Protein AF-0000000077077035 (afdb_homodimer)

Structure (mmCIF, N/CA/C/O backbone):
data_AF-0000000077077035-model_v1
#
loop_
_entity.id
_entity.type
_entity.pdbx_description
1 polymer 'Uncharacterized protein'
#
loop_
_atom_site.group_PDB
_atom_site.id
_atom_site.type_symbol
_atom_site.label_atom_id
_atom_site.label_alt_id
_atom_site.label_comp_id
_atom_site.label_asym_id
_atom_site.label_entity_id
_atom_site.label_se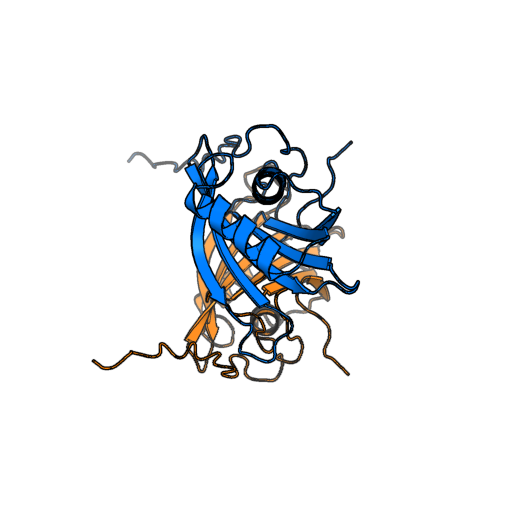q_id
_atom_site.pdbx_PDB_ins_code
_atom_site.Cartn_x
_atom_site.Cartn_y
_atom_site.Cartn_z
_atom_site.occupancy
_atom_site.B_iso_or_equiv
_atom_site.auth_seq_id
_atom_site.auth_comp_id
_atom_site.auth_asym_id
_atom_site.auth_atom_id
_atom_site.pdbx_PDB_model_num
ATOM 1 N N . MET A 1 1 ? -20.625 -35 15.312 1 30.86 1 MET A N 1
ATOM 2 C CA . MET A 1 1 ? -19.406 -34.312 14.938 1 30.86 1 MET A CA 1
ATOM 3 C C . MET A 1 1 ? -19.719 -33.031 14.172 1 30.86 1 MET A C 1
ATOM 5 O O . MET A 1 1 ? -20.219 -33.094 13.047 1 30.86 1 MET A O 1
ATOM 9 N N . TYR A 1 2 ? -20.078 -31.891 14.797 1 36.59 2 TYR A N 1
ATOM 10 C CA . TYR A 1 2 ? -20.531 -30.594 14.289 1 36.59 2 TYR A CA 1
ATOM 11 C C . TYR A 1 2 ? -19.422 -29.906 13.508 1 36.59 2 TYR A C 1
ATOM 13 O O . TYR A 1 2 ? -18.344 -29.641 14.047 1 36.59 2 TYR A O 1
ATOM 21 N N . ARG A 1 3 ? -19.359 -30.141 12.195 1 33.94 3 ARG A N 1
ATOM 22 C CA . ARG A 1 3 ? -18.516 -29.359 11.305 1 33.94 3 ARG A CA 1
ATOM 23 C C . ARG A 1 3 ? -18.719 -27.859 11.539 1 33.94 3 ARG A C 1
ATOM 25 O O . ARG A 1 3 ? -19.828 -27.344 11.359 1 33.94 3 ARG A O 1
ATOM 32 N N . PHE A 1 4 ? -18 -27.203 12.336 1 34.09 4 PHE A N 1
ATOM 33 C CA . PHE A 1 4 ? -17.938 -25.75 12.453 1 34.09 4 PHE A CA 1
ATOM 34 C C . PHE A 1 4 ? -17.672 -25.109 11.102 1 34.09 4 PHE A C 1
ATOM 36 O O . PHE A 1 4 ? -16.578 -25.25 10.547 1 34.09 4 PHE A O 1
ATOM 43 N N . LEU A 1 5 ? -18.719 -24.984 10.289 1 32.94 5 LEU A N 1
ATOM 44 C CA . LEU A 1 5 ? -18.672 -24.109 9.117 1 32.94 5 LEU A CA 1
ATOM 45 C C . LEU A 1 5 ? -18.219 -22.703 9.508 1 32.94 5 LEU A C 1
ATOM 47 O O . LEU A 1 5 ? -18.906 -22.016 10.258 1 32.94 5 LEU A O 1
ATOM 51 N N . PHE A 1 6 ? -16.969 -22.531 9.625 1 35.56 6 PHE A N 1
ATOM 52 C CA . PHE A 1 6 ? -16.531 -21.141 9.641 1 35.56 6 PHE A CA 1
ATOM 53 C C . PHE A 1 6 ? -17.094 -20.375 8.445 1 35.56 6 PHE A C 1
ATOM 55 O O . PHE A 1 6 ? -16.672 -20.594 7.309 1 35.56 6 PHE A O 1
ATOM 62 N N . LEU A 1 7 ? -18.359 -19.969 8.547 1 34.12 7 LEU A N 1
ATOM 63 C CA . LEU A 1 7 ? -18.891 -18.984 7.621 1 34.12 7 LEU A CA 1
ATOM 64 C C . LEU A 1 7 ? -17.969 -17.766 7.555 1 34.12 7 LEU A C 1
ATOM 66 O O . LEU A 1 7 ? -17.766 -17.078 8.562 1 34.12 7 LEU A O 1
ATOM 70 N N . VAL A 1 8 ? -17.047 -17.828 6.688 1 38.69 8 VAL A N 1
ATOM 71 C CA . VAL A 1 8 ? -16.438 -16.547 6.344 1 38.69 8 VAL A CA 1
ATOM 72 C C . VAL A 1 8 ? -17.547 -15.508 6.125 1 38.69 8 VAL A C 1
ATOM 74 O O . VAL A 1 8 ? -18.328 -15.617 5.184 1 38.69 8 VAL A O 1
ATOM 77 N N . CYS A 1 9 ? -18.203 -15.039 7.117 1 37.19 9 CYS A N 1
ATOM 78 C CA . CYS A 1 9 ? -19.094 -13.891 6.945 1 37.19 9 CYS A CA 1
ATOM 79 C C . CYS A 1 9 ? -18.406 -12.773 6.172 1 37.19 9 CYS A C 1
ATOM 81 O O . CYS A 1 9 ? -17.469 -12.156 6.672 1 37.19 9 CYS A O 1
ATOM 83 N N . ILE A 1 10 ? -18.344 -12.969 4.898 1 40.81 10 ILE A N 1
ATOM 84 C CA . ILE A 1 10 ? -18.109 -11.758 4.109 1 40.81 10 ILE A CA 1
ATOM 85 C C . ILE A 1 10 ? -19 -10.625 4.637 1 40.81 10 ILE A C 1
ATOM 87 O O . ILE A 1 10 ? -20.141 -10.469 4.215 1 40.81 10 ILE A O 1
ATOM 91 N N . GLY A 1 11 ? -19.219 -10.516 5.91 1 38.19 11 GLY A N 1
ATOM 92 C CA . GLY A 1 11 ? -19.969 -9.344 6.293 1 38.19 11 GLY A CA 1
ATOM 93 C C . GLY A 1 11 ? -19.594 -8.102 5.5 1 38.19 11 GLY A C 1
ATOM 94 O O . GLY A 1 11 ? -18.438 -7.68 5.512 1 38.19 11 GLY A O 1
ATOM 95 N N . VAL A 1 12 ? -20.266 -7.82 4.426 1 42.78 12 VAL A N 1
ATOM 96 C CA . VAL A 1 12 ? -20.328 -6.465 3.896 1 42.78 12 VAL A CA 1
ATOM 97 C C . VAL A 1 12 ? -20.359 -5.461 5.047 1 42.78 12 VAL A C 1
ATOM 99 O O . VAL A 1 12 ? -21.422 -4.957 5.406 1 42.78 12 VAL A O 1
ATOM 102 N N . ALA A 1 13 ? -20.078 -5.684 6.254 1 46.06 13 ALA A N 1
ATOM 103 C CA . ALA A 1 13 ? -20.203 -4.648 7.277 1 46.06 13 ALA A CA 1
ATOM 104 C C . ALA A 1 13 ? -19.594 -3.332 6.793 1 46.06 13 ALA A C 1
ATOM 106 O O . ALA A 1 13 ? -18.453 -3.295 6.336 1 46.06 13 ALA A O 1
ATOM 107 N N . LEU A 1 14 ? -20.469 -2.342 6.52 1 58.34 14 LEU A N 1
ATOM 108 C CA . LEU A 1 14 ? -20.219 -0.996 6.016 1 58.34 14 LEU A CA 1
ATOM 109 C C . LEU A 1 14 ? -19.078 -0.33 6.785 1 58.34 14 LEU A C 1
ATOM 111 O O . LEU A 1 14 ? -19.25 0.06 7.941 1 58.34 14 LEU A O 1
ATOM 115 N N . ALA A 1 15 ? -17.891 -0.6 6.531 1 69.69 15 ALA A N 1
ATOM 116 C CA . ALA A 1 15 ? -16.719 -0.023 7.191 1 69.69 15 ALA A CA 1
ATOM 117 C C . ALA A 1 15 ? -16.656 1.487 6.98 1 69.69 15 ALA A C 1
ATOM 119 O O . ALA A 1 15 ? -16.078 2.213 7.793 1 69.69 15 ALA A O 1
ATOM 120 N N . CYS A 1 16 ? -17.438 2.01 6.066 1 86.12 16 CYS A N 1
ATOM 121 C CA . CYS A 1 16 ? -17.344 3.441 5.805 1 86.12 16 CYS A CA 1
ATOM 122 C C . CYS A 1 16 ? -18.641 4.145 6.211 1 86.12 16 CYS A C 1
ATOM 124 O O . CYS A 1 16 ? -19.719 3.773 5.762 1 86.12 16 CYS A O 1
ATOM 126 N N . VAL A 1 17 ? -18.625 5.121 7.117 1 87.06 17 VAL A N 1
ATOM 127 C CA . VAL A 1 17 ? -19.734 5.977 7.535 1 87.06 17 VAL A CA 1
ATOM 128 C C . VAL A 1 17 ? -19.688 7.293 6.758 1 87.06 17 VAL A C 1
ATOM 130 O O . VAL A 1 17 ? -18.688 8.023 6.812 1 87.06 17 VAL A O 1
ATOM 133 N N . PRO A 1 18 ? -20.781 7.516 6.074 1 87.56 18 PRO A N 1
ATOM 134 C CA . PRO A 1 18 ? -20.781 8.797 5.363 1 87.56 18 PRO A CA 1
ATOM 135 C C . PRO A 1 18 ? -20.469 9.977 6.277 1 87.56 18 PRO A C 1
ATOM 137 O O . PRO A 1 18 ? -20.656 9.891 7.492 1 87.56 18 PRO A O 1
ATOM 140 N N . PRO A 1 19 ? -19.922 11.148 5.625 1 84.56 19 PRO A N 1
ATOM 141 C CA . PRO A 1 19 ? -19.812 11.414 4.188 1 84.56 19 PRO A CA 1
ATOM 142 C C . PRO A 1 19 ? -18.5 10.891 3.592 1 84.56 19 PRO A C 1
ATOM 144 O O . PRO A 1 19 ? -17.719 10.234 4.285 1 84.56 19 PRO A O 1
ATOM 147 N N . ASP A 1 20 ? -18.188 10.93 2.309 1 86.88 20 ASP A N 1
ATOM 148 C CA . ASP A 1 20 ? -16.969 10.688 1.552 1 86.88 20 ASP A CA 1
ATOM 149 C C . ASP A 1 20 ? -16.688 9.195 1.415 1 86.88 20 ASP A C 1
ATOM 151 O O . ASP A 1 20 ? -15.562 8.742 1.622 1 86.88 20 ASP A O 1
ATOM 155 N N . CYS A 1 21 ? -17.734 8.484 1.253 1 91.38 21 CYS A N 1
ATOM 156 C CA . CYS A 1 21 ? -17.609 7.031 1.131 1 91.38 21 CYS A CA 1
ATOM 157 C C . CYS A 1 21 ? -17.844 6.586 -0.306 1 91.38 21 CYS A C 1
ATOM 159 O O . CYS A 1 21 ? -18.016 5.391 -0.571 1 91.38 21 CYS A O 1
ATOM 161 N N . LYS A 1 22 ? -17.859 7.488 -1.222 1 91.62 22 LYS A N 1
ATOM 162 C CA . LYS A 1 22 ? -18.266 7.184 -2.59 1 91.62 22 LYS A CA 1
ATOM 163 C C . LYS A 1 22 ? -17.078 6.691 -3.42 1 91.62 22 LYS A C 1
ATOM 165 O O . LYS A 1 22 ? -17.266 6.199 -4.535 1 91.62 22 LYS A O 1
ATOM 170 N N . ASN A 1 23 ? -15.906 6.789 -2.963 1 95.62 23 ASN A N 1
ATOM 171 C CA . ASN A 1 23 ? -14.695 6.406 -3.686 1 95.62 23 ASN A CA 1
ATOM 172 C C . ASN A 1 23 ? -14.234 5.004 -3.305 1 95.62 23 ASN A C 1
ATOM 174 O O . ASN A 1 23 ? -13.109 4.824 -2.84 1 95.62 23 ASN A O 1
ATOM 178 N N . GLU A 1 24 ? -15.062 4.031 -3.518 1 95 24 GLU A N 1
ATOM 179 C CA . GLU A 1 24 ? -14.766 2.646 -3.168 1 95 24 GLU A CA 1
ATOM 180 C C . GLU A 1 24 ? -13.602 2.109 -3.996 1 95 24 GLU A C 1
ATOM 182 O O . GLU A 1 24 ? -13.539 2.322 -5.207 1 95 24 GLU A O 1
ATOM 187 N N . ASP A 1 25 ? -12.664 1.542 -3.34 1 96 25 ASP A N 1
ATOM 188 C CA . ASP A 1 25 ? -11.594 0.806 -4.004 1 96 25 ASP A CA 1
ATOM 189 C C . ASP A 1 25 ? -11.797 -0.701 -3.861 1 96 25 ASP A C 1
ATOM 191 O O . ASP A 1 25 ? -12.086 -1.193 -2.77 1 96 25 ASP A O 1
ATOM 195 N N . CYS A 1 26 ? -11.633 -1.4 -4.941 1 94.31 26 CYS A N 1
ATOM 196 C CA . CYS A 1 26 ? -11.68 -2.857 -4.922 1 94.31 26 CYS A CA 1
ATOM 197 C C . CYS A 1 26 ? -10.359 -3.453 -5.41 1 94.31 26 CYS A C 1
ATOM 199 O O . CYS A 1 26 ? -10.25 -3.863 -6.566 1 94.31 26 CYS A O 1
ATOM 201 N N . GLY A 1 27 ? -9.359 -3.49 -4.484 1 94.81 27 GLY A N 1
ATOM 202 C CA . GLY A 1 27 ? -8.195 -4.344 -4.645 1 94.81 27 GLY A CA 1
ATOM 203 C C . GLY A 1 27 ? -7.078 -3.684 -5.434 1 94.81 27 GLY A C 1
ATOM 204 O O . GLY A 1 27 ? -6.266 -4.367 -6.059 1 94.81 27 GLY A O 1
ATOM 205 N N . THR A 1 28 ? -6.965 -2.367 -5.523 1 96 28 THR A N 1
ATOM 206 C CA . THR A 1 28 ? -5.879 -1.723 -6.254 1 96 28 THR A CA 1
ATOM 207 C C . THR A 1 28 ? -4.527 -2.217 -5.754 1 96 28 THR A C 1
ATOM 209 O O . THR A 1 28 ? -3.615 -2.459 -6.551 1 96 28 THR A O 1
ATOM 212 N N . CYS A 1 29 ? -4.348 -2.434 -4.523 1 97.44 29 CYS A N 1
ATOM 213 C CA . CYS A 1 29 ? -3.125 -2.967 -3.932 1 97.44 29 CYS A CA 1
ATOM 214 C C . CYS A 1 29 ? -3.268 -4.453 -3.629 1 97.44 29 CYS A C 1
ATOM 216 O O . CYS A 1 29 ? -2.711 -4.945 -2.646 1 97.44 29 CYS A O 1
ATOM 218 N N . ALA A 1 30 ? -4.102 -5.09 -4.379 1 96.44 30 ALA A N 1
ATOM 219 C CA . ALA A 1 30 ? -4.492 -6.473 -4.121 1 96.44 30 ALA A CA 1
ATOM 220 C C . ALA A 1 30 ? -5.164 -6.609 -2.76 1 96.44 30 ALA A C 1
ATOM 222 O O . ALA A 1 30 ? -5.359 -7.723 -2.264 1 96.44 30 ALA A O 1
ATOM 223 N N . ASN A 1 31 ? -5.285 -5.551 -2.068 1 96 31 ASN A N 1
ATOM 224 C CA . ASN A 1 31 ? -6.105 -5.121 -0.938 1 96 31 ASN A CA 1
ATOM 225 C C . ASN A 1 31 ? -6.652 -3.713 -1.145 1 96 31 ASN A C 1
ATOM 227 O O . ASN A 1 31 ? -6.199 -2.99 -2.033 1 96 31 ASN A O 1
ATOM 231 N N . ALA A 1 32 ? -7.645 -3.406 -0.471 1 96.56 32 ALA A N 1
ATOM 232 C CA . ALA A 1 32 ? -8.156 -2.053 -0.662 1 96.56 32 ALA A CA 1
ATOM 233 C C . ALA A 1 32 ? -7.176 -1.013 -0.124 1 96.56 32 ALA A C 1
ATOM 235 O O . ALA A 1 32 ? -6.633 -1.173 0.97 1 96.56 32 ALA A O 1
ATOM 236 N N . CYS A 1 33 ? -6.941 -0.018 -0.935 1 98.25 33 CYS A N 1
ATOM 237 C CA . CYS A 1 33 ? -6.031 1.059 -0.557 1 98.25 33 CYS A CA 1
ATOM 238 C C . CYS A 1 33 ? -6.379 2.348 -1.291 1 98.25 33 CYS A C 1
ATOM 240 O O . CYS A 1 33 ? -7.305 2.375 -2.1 1 98.25 33 CYS A O 1
ATOM 242 N N . CYS A 1 34 ? -5.711 3.432 -0.919 1 98.19 34 CYS A N 1
ATOM 243 C CA . CYS A 1 34 ? -5.871 4.727 -1.569 1 98.19 34 CYS A CA 1
ATOM 244 C C . CYS A 1 34 ? -4.594 5.551 -1.467 1 98.19 34 CYS A C 1
ATOM 246 O O . CYS A 1 34 ? -3.963 5.594 -0.409 1 98.19 34 CYS A O 1
ATOM 248 N N . ILE A 1 35 ? -4.176 6.094 -2.57 1 98.62 35 ILE A N 1
ATOM 249 C CA . ILE A 1 35 ? -3.057 7.027 -2.615 1 98.62 35 ILE A CA 1
ATOM 250 C C . ILE A 1 35 ? -3.535 8.383 -3.121 1 98.62 35 ILE A C 1
ATOM 252 O O . ILE A 1 35 ? -4.078 8.484 -4.223 1 98.62 35 ILE A O 1
ATOM 256 N N . LEU A 1 36 ? -3.312 9.406 -2.355 1 98.38 36 LEU A N 1
ATOM 257 C CA . LEU A 1 36 ? -3.676 10.773 -2.713 1 98.38 36 LEU A CA 1
ATOM 258 C C . LEU A 1 36 ? -2.488 11.711 -2.543 1 98.38 36 LEU A C 1
ATOM 260 O O . LEU A 1 36 ? -1.531 11.391 -1.834 1 98.38 36 LEU A O 1
ATOM 264 N N . GLN A 1 37 ? -2.596 12.781 -3.199 1 98.44 37 GLN A N 1
ATOM 265 C CA . GLN A 1 37 ? -1.688 13.906 -3.002 1 98.44 37 GLN A CA 1
ATOM 266 C C . GLN A 1 37 ? -2.455 15.188 -2.67 1 98.44 37 GLN A C 1
ATOM 268 O O . GLN A 1 37 ? -3.48 15.477 -3.291 1 98.44 37 GLN A O 1
ATOM 273 N N . PHE A 1 38 ? -1.979 15.906 -1.715 1 98.75 38 PHE A N 1
ATOM 274 C CA . PHE A 1 38 ? -2.551 17.188 -1.326 1 98.75 38 PHE A CA 1
ATOM 275 C C . PHE A 1 38 ? -1.526 18.312 -1.486 1 98.75 38 PHE A C 1
ATOM 277 O O . PHE A 1 38 ? -0.35 18.141 -1.166 1 98.75 38 PHE A O 1
ATOM 284 N N . THR A 1 39 ? -1.98 19.422 -1.967 1 98.88 39 THR A N 1
ATOM 285 C CA . THR A 1 39 ? -1.127 20.609 -2.068 1 98.88 39 THR A CA 1
ATOM 286 C C . THR A 1 39 ? -1.679 21.75 -1.219 1 98.88 39 THR A C 1
ATOM 288 O O . THR A 1 39 ? -2.859 22.094 -1.317 1 98.88 39 THR A O 1
ATOM 291 N N . PHE A 1 40 ? -0.828 22.312 -0.437 1 98.81 40 PHE A N 1
ATOM 292 C CA . PHE A 1 40 ? -1.146 23.422 0.451 1 98.81 40 PHE A CA 1
ATOM 293 C C . PHE A 1 40 ? -0.36 24.672 0.059 1 98.81 40 PHE A C 1
ATOM 295 O O . PHE A 1 40 ? 0.783 24.578 -0.395 1 98.81 40 PHE A O 1
ATOM 302 N N . LYS A 1 41 ? -0.936 25.781 0.262 1 98.44 41 LYS A N 1
ATOM 303 C CA . LYS A 1 41 ? -0.205 27.047 0.184 1 98.44 41 LYS A CA 1
ATOM 304 C C . LYS A 1 41 ? 0.314 27.469 1.556 1 98.44 41 LYS A C 1
ATOM 306 O O . LYS A 1 41 ? -0.157 28.453 2.127 1 98.44 41 LYS A O 1
ATOM 311 N N . ALA A 1 42 ? 1.301 26.859 1.983 1 98.56 42 ALA A N 1
ATOM 312 C CA . ALA A 1 42 ? 1.957 27.047 3.273 1 98.56 42 ALA A CA 1
ATOM 313 C C . ALA A 1 42 ? 3.322 26.375 3.305 1 98.56 42 ALA A C 1
ATOM 315 O O . ALA A 1 42 ? 3.627 25.531 2.449 1 98.56 42 ALA A O 1
ATOM 316 N N . SER A 1 43 ? 4.145 26.719 4.246 1 98.12 43 SER A N 1
ATOM 317 C CA . SER A 1 43 ? 5.465 26.094 4.371 1 98.12 43 SER A CA 1
ATOM 318 C C . SER A 1 43 ? 5.359 24.656 4.863 1 98.12 43 SER A C 1
ATOM 320 O O . SER A 1 43 ? 4.387 24.297 5.52 1 98.12 43 SER A O 1
ATOM 322 N N . THR A 1 44 ? 6.32 23.922 4.625 1 98 44 THR A N 1
ATOM 323 C CA . THR A 1 44 ? 6.336 22.516 5.055 1 98 44 THR A CA 1
ATOM 324 C C . THR A 1 44 ? 6.281 22.422 6.574 1 98 44 THR A C 1
ATOM 326 O O . THR A 1 44 ? 5.629 21.531 7.121 1 98 44 THR A O 1
ATOM 329 N N . ASP A 1 45 ? 6.949 23.344 7.254 1 98.31 45 ASP A N 1
ATOM 330 C CA . ASP A 1 45 ? 6.938 23.344 8.711 1 98.31 45 ASP A CA 1
ATOM 331 C C . ASP A 1 45 ? 5.527 23.578 9.25 1 98.31 45 ASP A C 1
ATOM 333 O O . ASP A 1 45 ? 5.098 22.906 10.195 1 98.31 45 ASP A O 1
ATOM 337 N N . ASP A 1 46 ? 4.918 24.5 8.633 1 98.56 46 ASP A N 1
ATOM 338 C CA . ASP A 1 46 ? 3.572 24.828 9.094 1 98.56 46 ASP A CA 1
ATOM 339 C C . ASP A 1 46 ? 2.605 23.672 8.867 1 98.56 46 ASP A C 1
ATOM 341 O O . ASP A 1 46 ? 1.79 23.359 9.734 1 98.56 46 ASP A O 1
ATOM 345 N N . VAL A 1 47 ? 2.684 23.094 7.723 1 98.81 47 VAL A N 1
ATOM 346 C CA . VAL A 1 47 ? 1.801 21.984 7.398 1 98.81 47 VAL A CA 1
ATOM 347 C C . VAL A 1 47 ? 2.07 20.812 8.352 1 98.81 47 VAL A C 1
ATOM 349 O O . VAL A 1 47 ? 1.136 20.219 8.898 1 98.81 47 VAL A O 1
ATOM 352 N N . ASP A 1 48 ? 3.33 20.469 8.555 1 98.75 48 ASP A N 1
ATOM 353 C CA . ASP A 1 48 ? 3.684 19.406 9.477 1 98.75 48 ASP A CA 1
ATOM 354 C C . ASP A 1 48 ? 3.152 19.688 10.875 1 98.75 48 ASP A C 1
ATOM 356 O O . ASP A 1 48 ? 2.594 18.797 11.523 1 98.75 48 ASP A O 1
ATOM 360 N N . LYS A 1 49 ? 3.377 20.859 11.328 1 98.56 49 LYS A N 1
ATOM 361 C CA . LYS A 1 49 ? 2.889 21.234 12.656 1 98.56 49 LYS A CA 1
ATOM 362 C C . LYS A 1 49 ? 1.373 21.062 12.75 1 98.56 49 LYS A C 1
ATOM 364 O O . LYS A 1 49 ? 0.86 20.531 13.734 1 98.56 49 LYS A O 1
ATOM 369 N N . LEU A 1 50 ? 0.695 21.578 11.766 1 98.5 50 LEU A N 1
ATOM 370 C CA . LEU A 1 50 ? -0.759 21.453 11.719 1 98.5 50 LEU A CA 1
ATOM 371 C C . LEU A 1 50 ? -1.189 20 11.797 1 98.5 50 LEU A C 1
ATOM 373 O O . LEU A 1 50 ? -2.111 19.656 12.539 1 98.5 50 LEU A O 1
ATOM 377 N N . MET A 1 51 ? -0.592 19.172 11.016 1 98.81 51 MET A N 1
ATOM 378 C CA . MET A 1 51 ? -0.921 17.734 10.977 1 98.81 51 MET A CA 1
ATOM 379 C C . MET A 1 51 ? -0.639 17.078 12.32 1 98.81 51 MET A C 1
ATOM 381 O O . MET A 1 51 ? -1.503 16.406 12.875 1 98.81 51 MET A O 1
ATOM 385 N N . VAL A 1 52 ? 0.523 17.297 12.883 1 98.81 52 VAL A N 1
ATOM 386 C CA . VAL A 1 52 ? 0.939 16.672 14.133 1 98.81 52 VAL A CA 1
ATOM 387 C C . VAL A 1 52 ? 0.036 17.141 15.273 1 98.81 52 VAL A C 1
ATOM 389 O O . VAL A 1 52 ? -0.405 16.328 16.094 1 98.81 52 VAL A O 1
ATOM 392 N N . ASP A 1 53 ? -0.249 18.422 15.312 1 98.5 53 ASP A N 1
ATOM 393 C CA . ASP A 1 53 ? -1.138 18.953 16.344 1 98.5 53 ASP A CA 1
ATOM 394 C C . ASP A 1 53 ? -2.52 18.312 16.266 1 98.5 53 ASP A C 1
ATOM 396 O O . ASP A 1 53 ? -3.113 17.969 17.281 1 98.5 53 ASP A O 1
ATOM 400 N N . SER A 1 54 ? -3.037 18.203 15.055 1 98.62 54 SER A N 1
ATOM 401 C CA . SER A 1 54 ? -4.328 17.547 14.859 1 98.62 54 SER A CA 1
ATOM 402 C C . SER A 1 54 ? -4.289 16.109 15.328 1 98.62 54 SER A C 1
ATOM 404 O O . SER A 1 54 ? -5.23 15.633 15.977 1 98.62 54 SER A O 1
ATOM 406 N N . LEU A 1 55 ? -3.215 15.375 15.055 1 98.62 55 LEU A N 1
ATOM 407 C CA . LEU A 1 55 ? -3.09 13.953 15.367 1 98.62 55 LEU A CA 1
ATOM 408 C C . LEU A 1 55 ? -2.959 13.742 16.875 1 98.62 55 LEU A C 1
ATOM 410 O O . LEU A 1 55 ? -3.389 12.711 17.391 1 98.62 55 LEU A O 1
ATOM 414 N N . LYS A 1 56 ? -2.383 14.688 17.578 1 97.44 56 LYS A N 1
ATOM 415 C CA . LYS A 1 56 ? -2.309 14.617 19.031 1 97.44 56 LYS A CA 1
ATOM 416 C C . LYS A 1 56 ? -3.701 14.539 19.656 1 97.44 56 LYS A C 1
ATOM 418 O O . LYS A 1 56 ? -3.879 13.961 20.719 1 97.44 56 LYS A O 1
ATOM 423 N N . ASN A 1 57 ? -4.617 15.07 18.922 1 96.56 57 ASN A N 1
ATOM 424 C CA . ASN A 1 57 ? -5.992 15.086 19.406 1 96.56 57 ASN A CA 1
ATOM 425 C C . ASN A 1 57 ? -6.836 14.016 18.719 1 96.56 57 ASN A C 1
ATOM 427 O O . ASN A 1 57 ? -8.07 14.047 18.797 1 96.56 57 ASN A O 1
ATOM 431 N N . GLY A 1 58 ? -6.215 13.188 17.938 1 98.31 58 GLY A N 1
ATOM 432 C CA . GLY A 1 58 ? -6.902 12.086 17.281 1 98.31 58 GLY A CA 1
ATOM 433 C C . GLY A 1 58 ? -7.562 12.484 15.977 1 98.31 58 GLY A C 1
ATOM 434 O O . GLY A 1 58 ? -8.43 11.773 15.469 1 98.31 58 GLY A O 1
ATOM 435 N N . GLY A 1 59 ? -7.164 13.648 15.43 1 98 59 GLY A N 1
ATOM 436 C CA . GLY A 1 59 ? -7.855 14.172 14.258 1 98 59 GLY A CA 1
ATOM 437 C C . GLY A 1 59 ? -9.242 14.695 14.57 1 98 59 GLY A C 1
ATOM 438 O O . GLY A 1 59 ? -9.617 14.82 15.742 1 98 59 GLY A O 1
ATOM 439 N N . ASP A 1 60 ? -9.969 14.984 13.547 1 95.31 60 ASP A N 1
ATOM 440 C CA . ASP A 1 60 ? -11.266 15.625 13.703 1 95.31 60 ASP A CA 1
ATOM 441 C C . ASP A 1 60 ? -12.289 14.672 14.312 1 95.31 60 ASP A C 1
ATOM 443 O O . ASP A 1 60 ? -13.211 15.102 15.008 1 95.31 60 ASP A O 1
ATOM 447 N N . ASP A 1 61 ? -12.078 13.359 14.039 1 96.12 61 ASP A N 1
ATOM 448 C CA . ASP A 1 61 ? -13.094 12.438 14.531 1 96.12 61 ASP A CA 1
ATOM 449 C C . ASP A 1 61 ? -12.586 11.648 15.734 1 96.12 61 ASP A C 1
ATOM 451 O O . ASP A 1 61 ? -13.266 10.734 16.219 1 96.12 61 ASP A O 1
ATOM 455 N N . GLY A 1 62 ? -11.336 11.906 16.156 1 97.62 62 GLY A N 1
ATOM 456 C CA . GLY A 1 62 ? -10.789 11.32 17.375 1 97.62 62 GLY A CA 1
ATOM 457 C C . GLY A 1 62 ? -10.281 9.906 17.172 1 97.62 62 GLY A C 1
ATOM 458 O O . GLY A 1 62 ? -10.008 9.195 18.141 1 97.62 62 GLY A O 1
ATOM 459 N N . ARG A 1 63 ? -10.164 9.461 15.953 1 97.81 63 ARG A N 1
ATOM 460 C CA . ARG A 1 63 ? -9.93 8.031 15.758 1 97.81 63 ARG A CA 1
ATOM 461 C C . ARG A 1 63 ? -8.609 7.789 15.039 1 97.81 63 ARG A C 1
ATOM 463 O O . ARG A 1 63 ? -8.352 6.684 14.562 1 97.81 63 ARG A O 1
ATOM 470 N N . TYR A 1 64 ? -7.82 8.82 14.938 1 98.56 64 TYR A N 1
ATOM 471 C CA . TYR A 1 64 ? -6.469 8.68 14.414 1 98.56 64 TYR A CA 1
ATOM 472 C C . TYR A 1 64 ? -5.453 8.539 15.539 1 98.56 64 TYR A C 1
ATOM 474 O O . TYR A 1 64 ? -5.555 9.227 16.562 1 98.56 64 TYR A O 1
ATOM 482 N N . THR A 1 65 ? -4.57 7.684 15.375 1 98.56 65 THR A N 1
ATOM 483 C CA . THR A 1 65 ? -3.434 7.531 16.281 1 98.56 65 THR A CA 1
ATOM 484 C C . THR A 1 65 ? -2.119 7.742 15.531 1 98.56 65 THR A C 1
ATOM 486 O O . THR A 1 65 ? -1.864 7.094 14.516 1 98.56 65 THR A O 1
ATOM 489 N N . LEU A 1 66 ? -1.33 8.688 16 1 98.56 66 LEU A N 1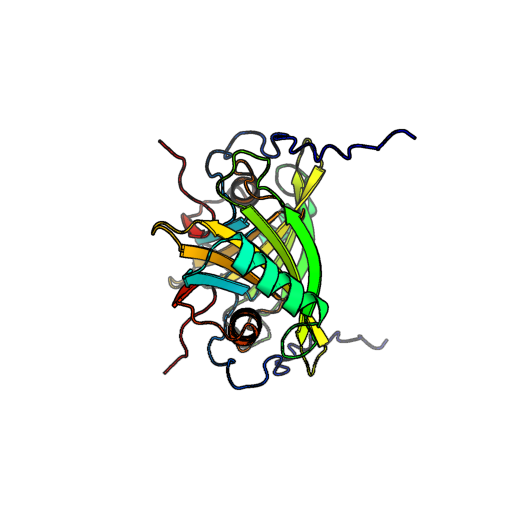
ATOM 490 C CA . LEU A 1 66 ? 0.013 8.875 15.469 1 98.56 66 LEU A CA 1
ATOM 491 C C . LEU A 1 66 ? 0.953 7.777 15.953 1 98.56 66 LEU A C 1
ATOM 493 O O . LEU A 1 66 ? 1.151 7.613 17.156 1 98.56 66 LEU A O 1
ATOM 497 N N . VAL A 1 67 ? 1.52 7.027 15.086 1 98.06 67 VAL A N 1
ATOM 498 C CA . VAL A 1 67 ? 2.377 5.895 15.422 1 98.06 67 VAL A CA 1
ATOM 499 C C . VAL A 1 67 ? 3.842 6.301 15.289 1 98.06 67 VAL A C 1
ATOM 501 O O . VAL A 1 67 ? 4.668 5.961 16.141 1 98.06 67 VAL A O 1
ATOM 504 N N . ASN A 1 68 ? 4.23 6.965 14.195 1 96.94 68 ASN A N 1
ATOM 505 C CA . ASN A 1 68 ? 5.586 7.426 13.93 1 96.94 68 ASN A CA 1
ATOM 506 C C . ASN A 1 68 ? 5.594 8.844 13.367 1 96.94 68 ASN A C 1
ATOM 508 O O . ASN A 1 68 ? 4.652 9.258 12.688 1 96.94 68 ASN A O 1
ATOM 512 N N . ASN A 1 69 ? 6.582 9.57 13.68 1 96.56 69 ASN A N 1
ATOM 513 C CA . ASN A 1 69 ? 6.871 10.898 13.148 1 96.56 69 ASN A CA 1
ATOM 514 C C . ASN A 1 69 ? 8.375 11.141 13.039 1 96.56 69 ASN A C 1
ATOM 516 O O . ASN A 1 69 ? 9.109 10.953 14.008 1 96.56 69 ASN A O 1
ATOM 520 N N . SER A 1 70 ? 8.836 11.516 11.883 1 96.38 70 SER A N 1
ATOM 521 C CA . SER A 1 70 ? 10.273 11.703 11.688 1 96.38 70 SER A CA 1
ATOM 522 C C . SER A 1 70 ? 10.562 13 10.938 1 96.38 70 SER A C 1
ATOM 524 O O . SER A 1 70 ? 9.789 13.414 10.078 1 96.38 70 SER A O 1
ATOM 526 N N . ASP A 1 71 ? 11.688 13.57 11.328 1 96.88 71 ASP A N 1
ATOM 527 C CA . ASP A 1 71 ? 12.227 14.789 10.727 1 96.88 71 ASP A CA 1
ATOM 528 C C . ASP A 1 71 ? 13.43 14.477 9.836 1 96.88 71 ASP A C 1
ATOM 530 O O . ASP A 1 71 ? 14.469 14.023 10.32 1 96.88 71 ASP A O 1
ATOM 534 N N . TYR A 1 72 ? 13.25 14.844 8.57 1 95.81 72 TYR A N 1
ATOM 535 C CA . TYR A 1 72 ? 14.32 14.516 7.633 1 95.81 72 TYR A CA 1
ATOM 536 C C . TYR A 1 72 ? 15.031 15.773 7.152 1 95.81 72 TYR A C 1
ATOM 538 O O . TYR A 1 72 ? 15.914 15.711 6.297 1 95.81 72 TYR A O 1
ATOM 546 N N . ARG A 1 73 ? 14.742 16.891 7.668 1 95.19 73 ARG A N 1
ATOM 547 C CA . ARG A 1 73 ? 15.336 18.156 7.25 1 95.19 73 ARG A CA 1
ATOM 548 C C . ARG A 1 73 ? 16.859 18.125 7.383 1 95.19 73 ARG A C 1
ATOM 550 O O . ARG A 1 73 ? 17.562 18.688 6.551 1 95.19 73 ARG A O 1
ATOM 557 N N . PRO A 1 74 ? 17.375 17.453 8.383 1 94.56 74 PRO A N 1
ATOM 558 C CA . PRO A 1 74 ? 18.828 17.438 8.516 1 94.56 74 PRO A CA 1
ATOM 559 C C . PRO A 1 74 ? 19.5 16.594 7.426 1 94.56 74 PRO A C 1
ATOM 561 O O . PRO A 1 74 ? 20.734 16.641 7.289 1 94.56 74 PRO A O 1
ATOM 564 N N . TYR A 1 75 ? 18.75 15.914 6.664 1 90.25 75 TYR A N 1
ATOM 565 C CA . TYR A 1 75 ? 19.297 15.031 5.641 1 90.25 75 TYR A CA 1
ATOM 566 C C . TYR A 1 75 ? 19.078 15.609 4.246 1 90.25 75 TYR A C 1
ATOM 568 O O . TYR A 1 75 ? 18.188 16.453 4.055 1 90.25 75 TYR A O 1
ATOM 576 N N . ASN A 1 76 ? 19.859 15.352 3.355 1 87.88 76 ASN A N 1
ATOM 577 C CA . ASN A 1 76 ? 19.75 15.828 1.981 1 87.88 76 ASN A CA 1
ATOM 578 C C . ASN A 1 76 ? 18.75 15.008 1.184 1 87.88 76 ASN A C 1
ATOM 580 O O . ASN A 1 76 ? 19.125 14.297 0.25 1 87.88 76 ASN A O 1
ATOM 584 N N . MET A 1 77 ? 17.438 15.172 1.604 1 89.75 77 MET A N 1
ATOM 585 C CA . MET A 1 77 ? 16.359 14.453 0.934 1 89.75 77 MET A CA 1
ATOM 586 C C . MET A 1 77 ? 15.258 15.414 0.493 1 89.75 77 MET A C 1
ATOM 588 O O . MET A 1 77 ? 15.109 16.5 1.056 1 89.75 77 MET A O 1
ATOM 592 N N . SER A 1 78 ? 14.539 14.953 -0.497 1 90.75 78 SER A N 1
ATOM 593 C CA . SER A 1 78 ? 13.438 15.758 -0.992 1 90.75 78 SER A CA 1
ATOM 594 C C . SER A 1 78 ? 12.297 15.812 0.019 1 90.75 78 SER A C 1
ATOM 596 O O . SER A 1 78 ? 11.586 16.828 0.111 1 90.75 78 SER A O 1
ATOM 598 N N . VAL A 1 79 ? 12.188 14.844 0.804 1 96.81 79 VAL A N 1
ATOM 599 C CA . VAL A 1 79 ? 11.148 14.781 1.824 1 96.81 79 VAL A CA 1
ATOM 600 C C . VAL A 1 79 ? 11.641 15.438 3.109 1 96.81 79 VAL A C 1
ATOM 602 O O . VAL A 1 79 ? 12.805 15.289 3.484 1 96.81 79 VAL A O 1
ATOM 605 N N . LYS A 1 80 ? 10.711 16.141 3.756 1 97.88 80 LYS A N 1
ATOM 606 C CA . LYS A 1 80 ? 11.094 16.859 4.965 1 97.88 80 LYS A CA 1
ATOM 607 C C . LYS A 1 80 ? 10.57 16.156 6.215 1 97.88 80 LYS A C 1
ATOM 609 O O . LYS A 1 80 ? 11.234 16.141 7.25 1 97.88 80 LYS A O 1
ATOM 614 N N . PHE A 1 81 ? 9.352 15.633 6.121 1 98.25 81 PHE A N 1
ATOM 615 C CA . PHE A 1 81 ? 8.742 14.93 7.242 1 98.25 81 PHE A CA 1
ATOM 616 C C . PHE A 1 81 ? 8.008 13.68 6.762 1 98.25 81 PHE A C 1
ATOM 618 O O . PHE A 1 81 ? 7.496 13.648 5.641 1 98.25 81 PHE A O 1
ATOM 625 N N . MET A 1 82 ? 7.992 12.688 7.57 1 97.94 82 MET A N 1
ATOM 626 C CA . MET A 1 82 ? 7.156 11.5 7.375 1 97.94 82 MET A CA 1
ATOM 627 C C . MET A 1 82 ? 6.348 11.195 8.633 1 97.94 82 MET A C 1
ATOM 629 O O . MET A 1 82 ? 6.863 11.289 9.75 1 97.94 82 MET A O 1
ATOM 633 N N . LEU A 1 83 ? 5.105 10.844 8.391 1 98.5 83 LEU A N 1
ATOM 634 C CA . LEU A 1 83 ? 4.227 10.422 9.477 1 98.5 83 LEU A CA 1
ATOM 635 C C . LEU A 1 83 ? 3.561 9.094 9.156 1 98.5 83 LEU A C 1
ATOM 637 O O . LEU A 1 83 ? 3.312 8.781 7.992 1 98.5 83 LEU A O 1
ATOM 641 N N . GLN A 1 84 ? 3.301 8.336 10.172 1 98.5 84 GLN A N 1
ATOM 642 C CA . GLN A 1 84 ? 2.469 7.141 10.086 1 98.5 84 GLN A CA 1
ATOM 643 C C . GLN A 1 84 ? 1.347 7.176 11.117 1 98.5 84 GLN A C 1
ATOM 645 O O . GLN A 1 84 ? 1.58 7.496 12.289 1 98.5 84 GLN A O 1
ATOM 650 N N . THR A 1 85 ? 0.18 6.883 10.672 1 98.75 85 THR A N 1
ATOM 651 C CA . THR A 1 85 ? -0.981 6.891 11.555 1 98.75 85 THR A CA 1
ATOM 652 C C . THR A 1 85 ? -1.811 5.621 11.367 1 98.75 85 THR A C 1
ATOM 654 O O . THR A 1 85 ? -1.659 4.918 10.367 1 98.75 85 THR A O 1
ATOM 657 N N . ILE A 1 86 ? -2.58 5.301 12.359 1 98.62 86 ILE A N 1
ATOM 658 C CA . ILE A 1 86 ? -3.641 4.301 12.273 1 98.62 86 ILE A CA 1
ATOM 659 C C . ILE A 1 86 ? -5 4.973 12.453 1 98.62 86 ILE A C 1
ATOM 661 O O . ILE A 1 86 ? -5.191 5.762 13.383 1 98.62 86 ILE A O 1
ATOM 665 N N . HIS A 1 87 ? -5.867 4.789 11.57 1 98.25 87 HIS A N 1
ATOM 666 C CA . HIS A 1 87 ? -7.258 5.191 11.758 1 98.25 87 HIS A CA 1
ATOM 667 C C . HIS A 1 87 ? -8.141 3.988 12.086 1 98.25 87 HIS A C 1
ATOM 669 O O . HIS A 1 87 ? -8.039 2.947 11.43 1 98.25 87 HIS A O 1
ATOM 675 N N . THR A 1 88 ? -8.984 4.062 13.055 1 97.5 88 THR A N 1
ATOM 676 C CA . THR A 1 88 ? -9.906 3.01 13.453 1 97.5 88 THR A CA 1
ATOM 677 C C . THR A 1 88 ? -11.336 3.365 13.047 1 97.5 88 THR A C 1
ATOM 679 O O . THR A 1 88 ? -11.844 4.43 13.406 1 97.5 88 THR A O 1
ATOM 682 N N . THR A 1 89 ? -11.969 2.506 12.289 1 94.38 89 THR A N 1
ATOM 683 C CA . THR A 1 89 ? -13.32 2.789 11.82 1 94.38 89 THR A CA 1
ATOM 684 C C . THR A 1 89 ? -14.305 2.816 12.984 1 94.38 89 THR A C 1
ATOM 686 O O . THR A 1 89 ? -14.07 2.186 14.016 1 94.38 89 THR A O 1
ATOM 689 N N . LYS A 1 90 ? -15.336 3.531 12.82 1 90.5 90 LYS A N 1
ATOM 690 C CA . LYS A 1 90 ? -16.281 3.814 13.891 1 90.5 90 LYS A CA 1
ATOM 691 C C . LYS A 1 90 ? -17.062 2.559 14.297 1 90.5 90 LYS A C 1
ATOM 693 O O . LYS A 1 90 ? -17.234 2.287 15.484 1 90.5 90 LYS A O 1
ATOM 698 N N . VAL A 1 91 ? -17.469 1.759 13.383 1 87.94 91 VAL A N 1
ATOM 699 C CA . VAL A 1 91 ? -18.422 0.694 13.68 1 87.94 91 VAL A CA 1
ATOM 700 C C . VAL A 1 91 ? -17.688 -0.62 13.906 1 87.94 91 VAL A C 1
ATOM 702 O O . VAL A 1 91 ? -17.703 -1.17 15.008 1 87.94 91 VAL A O 1
ATOM 705 N N . HIS A 1 92 ? -16.875 -1.175 13.055 1 88.25 92 HIS A N 1
ATOM 706 C CA . HIS A 1 92 ? -16.25 -2.49 13.133 1 88.25 92 HIS A CA 1
ATOM 707 C C . HIS A 1 92 ? -14.859 -2.406 13.766 1 88.25 92 HIS A C 1
ATOM 709 O O . HIS A 1 92 ? -14.25 -3.434 14.07 1 88.25 92 HIS A O 1
ATOM 715 N N . HIS A 1 93 ? -14.422 -1.206 13.961 1 92 93 HIS A N 1
ATOM 716 C CA . HIS A 1 93 ? -13.148 -0.942 14.617 1 92 93 HIS A CA 1
ATOM 717 C C . HIS A 1 93 ? -11.992 -1.599 13.867 1 92 93 HIS A C 1
ATOM 719 O O . HIS A 1 93 ? -11.109 -2.203 14.484 1 92 93 HIS A O 1
ATOM 725 N N . TYR A 1 94 ? -12.156 -1.552 12.57 1 93.56 94 TYR A N 1
ATOM 726 C CA . TYR A 1 94 ? -11.023 -1.94 11.742 1 93.56 94 TYR A CA 1
ATOM 727 C C . TYR A 1 94 ? -9.945 -0.862 11.75 1 93.56 94 TYR A C 1
ATOM 729 O O . TYR A 1 94 ? -10.258 0.329 11.836 1 93.56 94 TYR A O 1
ATOM 737 N N . ASN A 1 95 ? -8.766 -1.351 11.711 1 97.19 95 ASN A N 1
ATOM 738 C CA . ASN A 1 95 ? -7.633 -0.432 11.633 1 97.19 95 ASN A CA 1
ATOM 739 C C . ASN A 1 95 ? -7.129 -0.29 10.203 1 97.19 95 ASN A C 1
ATOM 741 O O . ASN A 1 95 ? -7.023 -1.279 9.469 1 97.19 95 ASN A O 1
ATOM 74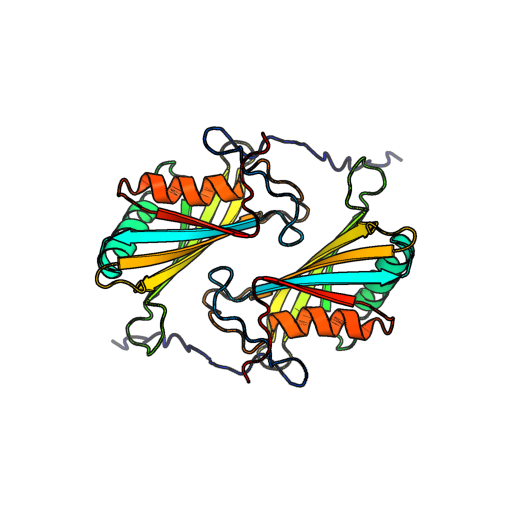5 N N . ASP A 1 96 ? -6.871 0.876 9.766 1 97.88 96 ASP A N 1
ATOM 746 C CA . ASP A 1 96 ? -6.188 1.214 8.523 1 97.88 96 ASP A CA 1
ATOM 747 C C . ASP A 1 96 ? -4.887 1.966 8.805 1 97.88 96 ASP A C 1
ATOM 749 O O . ASP A 1 96 ? -4.863 2.9 9.602 1 97.88 96 ASP A O 1
ATOM 753 N N . THR A 1 97 ? -3.799 1.497 8.234 1 98.25 97 THR A N 1
ATOM 754 C CA . THR A 1 97 ? -2.52 2.188 8.352 1 98.25 97 THR A CA 1
ATOM 755 C C . THR A 1 97 ? -2.393 3.277 7.293 1 98.25 97 THR A C 1
ATOM 757 O O . THR A 1 97 ? -2.758 3.066 6.133 1 98.25 97 THR A O 1
ATOM 760 N N . GLN A 1 98 ? -1.858 4.41 7.73 1 98.69 98 GLN A N 1
ATOM 761 C CA . GLN A 1 98 ? -1.642 5.52 6.812 1 98.69 98 GLN A CA 1
ATOM 762 C C . GLN A 1 98 ? -0.204 6.027 6.887 1 98.69 98 GLN A C 1
ATOM 764 O O . GLN A 1 98 ? 0.367 6.129 7.977 1 98.69 98 GLN A O 1
ATOM 769 N N . ASP A 1 99 ? 0.347 6.301 5.762 1 98.62 99 ASP A N 1
ATOM 770 C CA . ASP A 1 99 ? 1.649 6.949 5.645 1 98.62 99 ASP A CA 1
ATOM 771 C C . ASP A 1 99 ? 1.528 8.297 4.945 1 98.62 99 ASP A C 1
ATOM 773 O O . ASP A 1 99 ? 0.733 8.453 4.016 1 98.62 99 ASP A O 1
ATOM 777 N N . TRP A 1 100 ? 2.271 9.266 5.43 1 98.75 100 TRP A N 1
ATOM 778 C CA . TRP A 1 100 ? 2.256 10.633 4.918 1 98.75 100 TRP A CA 1
ATOM 779 C C . TRP A 1 100 ? 3.672 11.133 4.656 1 98.75 100 TRP A C 1
ATOM 781 O O . TRP A 1 100 ? 4.551 11.008 5.512 1 98.75 100 TRP A O 1
ATOM 791 N N . LEU A 1 101 ? 3.887 11.703 3.514 1 98.5 101 LEU A N 1
ATOM 792 C CA . LEU A 1 101 ? 5.137 12.367 3.156 1 98.5 101 LEU A CA 1
ATOM 793 C C . LEU A 1 101 ? 4.918 13.859 2.943 1 98.5 101 LEU A C 1
ATOM 795 O O . LEU A 1 101 ? 4.086 14.258 2.127 1 98.5 101 LEU A O 1
ATOM 799 N N . VAL A 1 102 ? 5.637 14.656 3.639 1 98.69 102 VAL A N 1
ATOM 800 C CA . VAL A 1 102 ? 5.547 16.109 3.525 1 98.69 102 VAL A CA 1
ATOM 801 C C . VAL A 1 102 ? 6.789 16.656 2.816 1 98.69 102 VAL A C 1
ATOM 803 O O . VAL A 1 102 ? 7.914 16.453 3.277 1 98.69 102 VAL A O 1
ATOM 806 N N . SER A 1 103 ? 6.625 17.281 1.735 1 98.44 103 SER A N 1
ATOM 807 C CA . SER A 1 103 ? 7.73 17.812 0.941 1 98.44 103 SER A CA 1
ATOM 808 C C . SER A 1 103 ? 7.387 19.188 0.358 1 98.44 103 SER A C 1
ATOM 810 O O . SER A 1 103 ? 6.223 19.594 0.356 1 98.44 103 SER A O 1
ATOM 812 N N . GLU A 1 104 ? 8.445 19.859 -0.109 1 97.94 104 GLU A N 1
ATOM 813 C CA . GLU A 1 104 ? 8.219 21.125 -0.803 1 97.94 104 GLU A CA 1
ATOM 814 C C . GLU A 1 104 ? 7.562 20.891 -2.16 1 97.94 104 GLU A C 1
ATOM 816 O O . GLU A 1 104 ? 7.887 19.938 -2.867 1 97.94 104 GLU A O 1
ATOM 821 N N . GLY A 1 105 ? 6.613 21.797 -2.449 1 97.31 105 GLY A N 1
ATOM 822 C CA . GLY A 1 105 ? 6.004 21.766 -3.77 1 97.31 105 GLY A CA 1
ATOM 823 C C . GLY A 1 105 ? 6.887 22.359 -4.852 1 97.31 105 GLY A C 1
ATOM 824 O O . GLY A 1 105 ? 7.938 22.938 -4.555 1 97.31 105 GLY A O 1
ATOM 825 N N . LYS A 1 106 ? 6.473 22.125 -6.035 1 95.25 106 LYS A N 1
ATOM 826 C CA . LYS A 1 106 ? 7.199 22.688 -7.164 1 95.25 106 LYS A CA 1
ATOM 827 C C . LYS A 1 106 ? 7.145 24.219 -7.148 1 95.25 106 LYS A C 1
ATOM 829 O O . LYS A 1 106 ? 8.125 24.875 -7.504 1 95.25 106 LYS A O 1
ATOM 834 N N . GLU A 1 107 ? 5.949 24.719 -6.773 1 96.12 107 GLU A N 1
ATOM 835 C CA . GLU A 1 107 ? 5.789 26.172 -6.641 1 96.12 107 GLU A CA 1
ATOM 836 C C . GLU A 1 107 ? 6.312 26.656 -5.297 1 96.12 107 GLU A C 1
ATOM 838 O O . GLU A 1 107 ? 6.102 26.016 -4.266 1 96.12 107 GLU A O 1
ATOM 843 N N . GLU A 1 108 ? 6.973 27.797 -5.367 1 95.31 108 GLU A N 1
ATOM 844 C CA . GLU A 1 108 ? 7.492 28.375 -4.137 1 95.31 108 GLU A CA 1
ATOM 845 C C . GLU A 1 108 ? 6.375 28.641 -3.133 1 95.31 108 GLU A C 1
ATOM 847 O O . GLU A 1 108 ? 5.301 29.125 -3.502 1 95.31 108 GLU A O 1
ATOM 852 N N . GLY A 1 109 ? 6.668 28.281 -1.93 1 96.81 109 GLY A N 1
ATOM 853 C CA . GLY A 1 109 ? 5.719 28.562 -0.864 1 96.81 109 GLY A CA 1
ATOM 854 C C . GLY A 1 109 ? 4.629 27.516 -0.746 1 96.81 109 GLY A C 1
ATOM 855 O O . GLY A 1 109 ? 3.656 27.703 -0.012 1 96.81 109 GLY A O 1
ATOM 856 N N . THR A 1 110 ? 4.781 26.469 -1.507 1 98.44 110 THR A N 1
ATOM 857 C CA . THR A 1 110 ? 3.775 25.406 -1.432 1 98.44 110 THR A CA 1
ATOM 858 C C . THR A 1 110 ? 4.367 24.141 -0.842 1 98.44 110 THR A C 1
ATOM 860 O O . THR A 1 110 ? 5.582 23.922 -0.902 1 98.44 110 THR A O 1
ATOM 863 N N . THR A 1 111 ? 3.5 23.422 -0.183 1 98.75 111 THR A N 1
ATOM 864 C CA . THR A 1 111 ? 3.842 22.109 0.374 1 98.75 111 THR A CA 1
ATOM 865 C C . THR A 1 111 ? 2.984 21.016 -0.253 1 98.75 111 THR A C 1
ATOM 867 O O . THR A 1 111 ? 1.78 21.203 -0.447 1 98.75 111 THR A O 1
ATOM 870 N N . VAL A 1 112 ? 3.59 19.906 -0.599 1 98.81 112 VAL A N 1
ATOM 871 C CA . VAL A 1 112 ? 2.895 18.734 -1.097 1 98.81 112 VAL A CA 1
ATOM 872 C C . VAL A 1 112 ? 2.938 17.625 -0.044 1 98.81 112 VAL A C 1
ATOM 874 O O . VAL A 1 112 ? 3.99 17.344 0.538 1 98.81 112 VAL A O 1
ATOM 877 N N . VAL A 1 113 ? 1.777 17.094 0.221 1 98.88 113 VAL A N 1
ATOM 878 C CA . VAL A 1 113 ? 1.649 15.938 1.089 1 98.88 113 VAL A CA 1
ATOM 879 C C . VAL A 1 113 ? 1.15 14.742 0.28 1 98.88 113 VAL A C 1
ATOM 881 O O . VAL A 1 113 ? 0.016 14.742 -0.206 1 98.88 113 VAL A O 1
ATOM 884 N N . LYS A 1 114 ? 1.985 13.734 0.081 1 98.56 114 LYS A N 1
ATOM 885 C CA . LYS A 1 114 ? 1.552 12.438 -0.441 1 98.56 114 LYS A CA 1
ATOM 886 C C . LYS A 1 114 ? 1.036 11.539 0.679 1 98.56 114 LYS A C 1
ATOM 888 O O . LYS A 1 114 ? 1.684 11.398 1.719 1 98.56 114 LYS A O 1
ATOM 893 N N . ALA A 1 115 ? -0.117 10.914 0.454 1 98.88 115 ALA A N 1
ATOM 894 C CA . ALA A 1 115 ? -0.787 10.164 1.511 1 98.88 115 ALA A CA 1
ATOM 895 C C . ALA A 1 115 ? -1.242 8.797 1.007 1 98.88 115 ALA A C 1
ATOM 897 O O . ALA A 1 115 ? -1.73 8.672 -0.119 1 98.88 115 ALA A O 1
ATOM 898 N N . PHE A 1 116 ? -1.026 7.824 1.816 1 98.81 116 PHE A N 1
ATOM 899 C CA . PHE A 1 116 ? -1.404 6.445 1.532 1 98.81 116 PHE A CA 1
ATOM 900 C C . PHE A 1 116 ? -2.189 5.848 2.695 1 98.81 116 PHE A C 1
ATOM 902 O O . PHE A 1 116 ? -1.807 6.008 3.855 1 98.81 116 PHE A O 1
ATOM 909 N N . SER A 1 117 ? -3.318 5.203 2.404 1 98.69 117 SER A N 1
ATOM 910 C CA . SER A 1 117 ? -4.09 4.441 3.381 1 98.69 117 SER A CA 1
ATOM 911 C C . SER A 1 117 ? -4.379 3.029 2.879 1 98.69 117 SER A C 1
ATOM 913 O O . SER A 1 117 ? -4.742 2.84 1.716 1 98.69 117 SER A O 1
ATOM 915 N N . ILE A 1 118 ? -4.188 2.049 3.719 1 98.31 118 ILE A N 1
ATOM 916 C CA . ILE A 1 118 ? -4.484 0.668 3.355 1 98.31 118 ILE A CA 1
ATOM 917 C C . ILE A 1 118 ? -5.207 -0.023 4.512 1 98.31 118 ILE A C 1
ATOM 919 O O . ILE A 1 118 ? -4.883 0.206 5.68 1 98.31 118 ILE A O 1
ATOM 923 N N . SER A 1 119 ? -6.199 -0.854 4.133 1 96.94 119 SER A N 1
ATOM 924 C CA . SER A 1 119 ? -6.867 -1.683 5.129 1 96.94 119 SER A CA 1
ATOM 925 C C . SER A 1 119 ? -5.922 -2.73 5.703 1 96.94 119 SER A C 1
ATOM 927 O O . SER A 1 119 ? -5.238 -3.436 4.957 1 96.94 119 SER A O 1
ATOM 929 N N . ASN A 1 120 ? -5.906 -2.865 7.035 1 95.62 120 ASN A N 1
ATOM 930 C CA . ASN A 1 120 ? -4.992 -3.818 7.664 1 95.62 120 ASN A CA 1
ATOM 931 C C . ASN A 1 120 ? -5.527 -5.246 7.582 1 95.62 120 ASN A C 1
ATOM 933 O O . ASN A 1 120 ? -4.758 -6.203 7.621 1 95.62 120 ASN A O 1
ATOM 937 N N . ILE A 1 121 ? -6.746 -5.348 7.469 1 93 121 ILE A N 1
ATOM 938 C CA . ILE A 1 121 ? -7.336 -6.684 7.422 1 93 121 ILE A CA 1
ATOM 939 C C . ILE A 1 121 ? -7.051 -7.324 6.062 1 93 121 ILE A C 1
ATOM 941 O O . ILE A 1 121 ? -7.301 -6.715 5.02 1 93 121 ILE A O 1
ATOM 945 N N . TYR A 1 122 ? -6.484 -8.523 6.082 1 92.88 122 TYR A N 1
ATOM 946 C CA . TYR A 1 122 ? -6.309 -9.32 4.875 1 92.88 122 TYR A CA 1
ATOM 947 C C . TYR A 1 122 ? -7.656 -9.688 4.262 1 92.88 122 TYR A C 1
ATOM 949 O O . TYR A 1 122 ? -8.586 -10.07 4.977 1 92.88 122 TYR A O 1
ATOM 957 N N . GLY A 1 123 ? -7.727 -9.492 2.963 1 90.44 123 GLY A N 1
ATOM 958 C CA . GLY A 1 123 ? -8.945 -9.883 2.279 1 90.44 123 GLY A CA 1
ATOM 959 C C . GLY A 1 123 ? -9.945 -8.758 2.145 1 90.44 123 GLY A C 1
ATOM 960 O O . GLY A 1 123 ? -11.039 -8.945 1.606 1 90.44 123 GLY A O 1
ATOM 961 N N . ALA A 1 124 ? -9.594 -7.621 2.678 1 91.94 124 ALA A N 1
ATOM 962 C CA . ALA A 1 124 ? -10.422 -6.445 2.41 1 91.94 124 ALA A CA 1
ATOM 963 C C . ALA A 1 124 ? -10.344 -6.039 0.941 1 91.94 124 ALA A C 1
ATOM 965 O O . ALA A 1 124 ? -9.625 -5.098 0.587 1 91.94 124 ALA A O 1
ATOM 966 N N . TYR A 1 125 ? -11.102 -6.711 0.183 1 92.69 125 TYR A N 1
ATOM 967 C CA . TYR A 1 125 ? -11.062 -6.512 -1.262 1 92.69 125 TYR A CA 1
ATOM 968 C C . TYR A 1 125 ? -11.688 -5.176 -1.644 1 92.69 125 TYR A C 1
ATOM 970 O O . TYR A 1 125 ? -11.047 -4.34 -2.281 1 92.69 125 TYR A O 1
ATOM 978 N N . CYS A 1 126 ? -12.898 -4.949 -1.282 1 93.44 126 CYS A N 1
ATOM 979 C CA . CYS A 1 126 ? -13.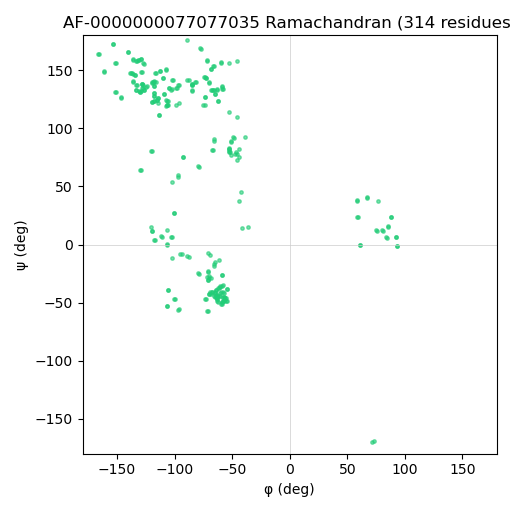539 -3.652 -1.443 1 93.44 126 CYS A CA 1
ATOM 980 C C . CYS A 1 126 ? -13.758 -2.98 -0.094 1 93.44 126 CYS A C 1
ATOM 982 O O . CYS A 1 126 ? -14.148 -3.633 0.875 1 93.44 126 CYS A O 1
ATOM 984 N N . ASP A 1 127 ? -13.602 -1.681 -0.047 1 93.31 127 ASP A N 1
ATOM 985 C CA . ASP A 1 127 ? -13.539 -1.051 1.269 1 93.31 127 ASP A CA 1
ATOM 986 C C . ASP A 1 127 ? -14.703 -0.074 1.46 1 93.31 127 ASP A C 1
ATOM 988 O O . ASP A 1 127 ? -14.703 0.721 2.402 1 93.31 127 ASP A O 1
ATOM 992 N N . ALA A 1 128 ? -15.586 0.026 0.54 1 93.06 128 ALA A N 1
ATOM 993 C CA . ALA A 1 128 ? -16.719 0.942 0.592 1 93.06 128 ALA A CA 1
ATOM 994 C C . ALA A 1 128 ? -16.25 2.389 0.724 1 93.06 128 ALA A C 1
ATOM 996 O O . ALA A 1 128 ? -16.938 3.217 1.327 1 93.06 128 ALA A O 1
ATOM 997 N N . GLY A 1 129 ? -15.055 2.67 0.302 1 95.38 129 GLY A N 1
ATOM 998 C CA . GLY A 1 129 ? -14.562 4.035 0.275 1 95.38 129 GLY A CA 1
ATOM 999 C C . GLY A 1 129 ? -13.82 4.426 1.539 1 95.38 129 GLY A C 1
ATOM 1000 O O . GLY A 1 129 ? -13.406 5.578 1.692 1 95.38 129 GLY A O 1
ATOM 1001 N N . GLN A 1 130 ? -13.578 3.523 2.453 1 95.88 130 GLN A N 1
ATOM 1002 C CA . GLN A 1 130 ? -13.055 3.834 3.779 1 95.88 130 GLN A CA 1
ATOM 1003 C C . GLN A 1 130 ? -11.664 4.449 3.686 1 95.88 130 GLN A C 1
ATOM 1005 O O . GLN A 1 130 ? -11.367 5.434 4.367 1 95.88 130 GLN A O 1
ATOM 1010 N N . ASN A 1 131 ? -10.797 3.889 2.879 1 97.81 131 ASN A N 1
ATOM 1011 C CA . ASN A 1 131 ? -9.43 4.395 2.795 1 97.81 131 ASN A CA 1
ATOM 1012 C C . ASN A 1 131 ? -9.398 5.812 2.234 1 97.81 131 ASN A C 1
ATOM 1014 O O . ASN A 1 131 ? -8.625 6.652 2.709 1 97.81 131 ASN A O 1
ATOM 1018 N N . TYR A 1 132 ? -10.156 6.082 1.267 1 97.75 132 TYR A N 1
ATOM 1019 C CA . TYR A 1 132 ? -10.289 7.445 0.763 1 97.75 132 TYR A CA 1
ATOM 1020 C C . TYR A 1 132 ? -10.789 8.383 1.856 1 97.75 132 TYR A C 1
ATOM 1022 O O . TYR A 1 132 ? -10.211 9.445 2.088 1 97.75 132 TYR A O 1
ATOM 1030 N N . LYS A 1 133 ? -11.844 8.031 2.494 1 96.56 133 LYS A N 1
ATOM 1031 C CA . LYS A 1 133 ? -12.445 8.852 3.543 1 96.56 133 LYS A CA 1
ATOM 1032 C C . LYS A 1 133 ? -11.445 9.141 4.656 1 96.56 133 LYS A C 1
ATOM 1034 O O . LYS A 1 133 ? -11.406 10.242 5.195 1 96.56 133 LYS A O 1
ATOM 1039 N N . ASN A 1 134 ? -10.68 8.109 5.016 1 97.56 134 ASN A N 1
ATOM 1040 C CA . ASN A 1 134 ? -9.68 8.305 6.059 1 97.56 134 ASN A CA 1
ATOM 1041 C C . ASN A 1 134 ? -8.727 9.445 5.719 1 97.56 134 ASN A C 1
ATOM 1043 O O . ASN A 1 134 ? -8.453 10.305 6.562 1 97.56 134 ASN A O 1
ATOM 1047 N N . LEU A 1 135 ? -8.219 9.492 4.492 1 98.5 135 LEU A N 1
ATOM 1048 C CA . LEU A 1 135 ? -7.227 10.477 4.082 1 98.5 135 LEU A CA 1
ATOM 1049 C C . LEU A 1 135 ? -7.859 11.859 3.936 1 98.5 135 LEU A C 1
ATOM 1051 O O . LEU A 1 135 ? -7.355 12.844 4.484 1 98.5 135 LEU A O 1
ATOM 1055 N N . VAL A 1 136 ? -8.953 11.898 3.289 1 98.12 136 VAL A N 1
ATOM 1056 C CA . VAL A 1 136 ? -9.609 13.172 3.014 1 98.12 136 VAL A CA 1
ATOM 1057 C C . VAL A 1 136 ? -10.18 13.75 4.309 1 98.12 136 VAL A C 1
ATOM 1059 O O . VAL A 1 136 ? -10.094 14.953 4.547 1 98.12 136 VAL A O 1
ATOM 1062 N N . GLY A 1 137 ? -10.789 12.883 5.09 1 97.25 137 GLY A N 1
ATOM 1063 C CA . GLY A 1 137 ? -11.32 13.336 6.363 1 97.25 137 GLY A CA 1
ATOM 1064 C C . GLY A 1 137 ? -10.273 13.977 7.254 1 97.25 137 GLY A C 1
ATOM 1065 O O . GLY A 1 137 ? -10.531 15.008 7.875 1 97.25 137 GLY A O 1
ATOM 1066 N N . PHE A 1 138 ? -9.125 13.383 7.363 1 98.56 138 PHE A N 1
ATOM 1067 C CA . PHE A 1 138 ? -8.047 13.969 8.156 1 98.56 138 PHE A CA 1
ATOM 1068 C C . PHE A 1 138 ? -7.676 15.352 7.633 1 98.56 138 PHE A C 1
ATOM 1070 O O . PHE A 1 138 ? -7.582 16.312 8.398 1 98.56 138 PHE A O 1
ATOM 1077 N N . VAL A 1 139 ? -7.457 15.484 6.324 1 98.69 139 VAL A N 1
ATOM 1078 C CA . VAL A 1 139 ? -6.98 16.719 5.719 1 98.69 139 VAL A CA 1
ATOM 1079 C C . VAL A 1 139 ? -8.055 17.797 5.832 1 98.69 139 VAL A C 1
ATOM 1081 O O . VAL A 1 139 ? -7.75 18.953 6.141 1 98.69 139 VAL A O 1
ATOM 1084 N N . LYS A 1 140 ? -9.273 17.438 5.625 1 98.06 140 LYS A N 1
ATOM 1085 C CA . LYS A 1 140 ? -10.359 18.391 5.816 1 98.06 140 LYS A CA 1
ATOM 1086 C C . LYS A 1 140 ? -10.406 18.906 7.258 1 98.06 140 LYS A C 1
ATOM 1088 O O . LYS A 1 140 ? -10.711 20.062 7.504 1 98.06 140 LYS A O 1
ATOM 1093 N N . GLY A 1 141 ? -10.102 18.016 8.164 1 98.06 141 GLY A N 1
ATOM 1094 C CA . GLY A 1 141 ? -10.125 18.359 9.578 1 98.06 141 GLY A CA 1
ATOM 1095 C C . GLY A 1 141 ? -9.07 19.375 9.961 1 98.06 141 GLY A C 1
ATOM 1096 O O . GLY A 1 141 ? -9.141 19.969 11.039 1 98.06 141 GLY A O 1
ATOM 1097 N N . LEU A 1 142 ? -8.102 19.547 9.125 1 98.38 142 LEU A N 1
ATOM 1098 C CA . LEU A 1 142 ? -7.082 20.547 9.391 1 98.38 142 LEU A CA 1
ATOM 1099 C C . LEU A 1 142 ? -7.648 21.953 9.219 1 98.38 142 LEU A C 1
ATOM 1101 O O . LEU A 1 142 ? -7.043 22.938 9.664 1 98.38 142 LEU A O 1
ATOM 1105 N N . ASN A 1 143 ? -8.703 22.125 8.453 1 97.56 143 ASN A N 1
ATOM 1106 C CA . ASN A 1 143 ? -9.445 23.359 8.289 1 97.56 143 ASN A CA 1
ATOM 1107 C C . ASN A 1 143 ? -8.609 24.422 7.582 1 97.56 143 ASN A C 1
ATOM 1109 O O . ASN A 1 143 ? -8.562 25.578 8.016 1 97.56 143 ASN A O 1
ATOM 1113 N N . VAL A 1 144 ? -7.871 24.031 6.582 1 98.25 144 VAL A N 1
ATOM 1114 C CA . VAL A 1 144 ? -7.133 24.906 5.676 1 98.25 144 VAL A CA 1
ATOM 1115 C C . VAL A 1 144 ? -7.398 24.5 4.23 1 98.25 144 VAL A C 1
ATOM 1117 O O . VAL A 1 144 ? -7.82 23.359 3.965 1 98.25 144 VAL A O 1
ATOM 1120 N N . ASP A 1 145 ? -7.168 25.422 3.318 1 98.25 145 ASP A N 1
ATOM 1121 C CA . ASP A 1 145 ? -7.391 25.125 1.907 1 98.25 145 ASP A CA 1
ATOM 1122 C C . ASP A 1 145 ? -6.312 24.188 1.367 1 98.25 145 ASP A C 1
ATOM 1124 O O . ASP A 1 145 ? -5.141 24.312 1.733 1 98.25 145 ASP A O 1
ATOM 1128 N N . PHE A 1 146 ? -6.766 23.312 0.492 1 98.62 146 PHE A N 1
ATOM 1129 C CA . PHE A 1 146 ? -5.848 22.406 -0.189 1 98.62 146 PHE A CA 1
ATOM 1130 C C . PHE A 1 146 ? -6.391 22.016 -1.558 1 98.62 146 PHE A C 1
ATOM 1132 O O . PHE A 1 146 ? -7.586 22.172 -1.822 1 98.62 146 PHE A O 1
ATOM 1139 N N . LYS A 1 147 ? -5.496 21.641 -2.416 1 98.38 147 LYS A N 1
ATOM 1140 C CA . LYS A 1 147 ? -5.836 20.953 -3.654 1 98.38 147 LYS A CA 1
ATOM 1141 C C . LYS A 1 147 ? -5.574 19.453 -3.535 1 98.38 147 LYS A C 1
ATOM 1143 O O . LYS A 1 147 ? -4.59 19.031 -2.922 1 98.38 147 LYS A O 1
ATOM 1148 N N . GLN A 1 148 ? -6.473 18.672 -4.129 1 97.88 148 GLN A N 1
ATOM 1149 C CA . GLN A 1 148 ? -6.367 17.219 -4.023 1 97.88 148 GLN A CA 1
ATOM 1150 C C . GLN A 1 148 ? -6.191 16.578 -5.395 1 97.88 148 GLN A C 1
ATOM 1152 O O . GLN A 1 148 ? -6.84 16.984 -6.363 1 97.88 148 GLN A O 1
ATOM 1157 N N . GLU A 1 149 ? -5.344 15.594 -5.477 1 96.75 149 GLU A N 1
ATOM 1158 C CA . GLU A 1 149 ? -5.16 14.766 -6.664 1 96.75 149 GLU A CA 1
ATOM 1159 C C . GLU A 1 149 ? -5.121 13.289 -6.305 1 96.75 149 GLU A C 1
ATOM 1161 O O . GLU A 1 149 ? -4.434 12.891 -5.363 1 96.75 149 GLU A O 1
ATOM 1166 N N . ALA A 1 150 ? -5.859 12.5 -7.039 1 95.75 150 ALA A N 1
ATOM 1167 C CA . ALA A 1 150 ? -5.82 11.055 -6.836 1 95.75 150 ALA A CA 1
ATOM 1168 C C . ALA A 1 150 ? -4.668 10.422 -7.609 1 95.75 150 ALA A C 1
ATOM 1170 O O . ALA A 1 150 ? -4.426 10.773 -8.766 1 95.75 150 ALA A O 1
ATOM 1171 N N . ILE A 1 151 ? -3.975 9.516 -7 1 95.12 151 ILE A N 1
ATOM 1172 C CA . ILE A 1 151 ? -2.863 8.836 -7.656 1 95.12 151 ILE A CA 1
ATOM 1173 C C . ILE A 1 151 ? -3.271 7.406 -8.016 1 95.12 151 ILE A C 1
ATOM 1175 O O . ILE A 1 151 ? -3.15 6.992 -9.172 1 95.12 151 ILE A O 1
ATOM 1179 N N . ALA A 1 152 ? -3.764 6.652 -7.062 1 95.44 152 ALA A N 1
ATOM 1180 C CA . ALA A 1 152 ? -4.211 5.281 -7.289 1 95.44 152 ALA A CA 1
ATOM 1181 C C . ALA A 1 152 ? -5.137 4.812 -6.172 1 95.44 152 ALA A C 1
ATOM 1183 O O . ALA A 1 152 ? -5 5.242 -5.023 1 95.44 152 ALA A O 1
ATOM 1184 N N . GLY A 1 153 ? -6.074 3.965 -6.465 1 95.88 153 GLY A N 1
ATOM 1185 C CA . GLY A 1 153 ? -6.906 3.311 -5.469 1 95.88 153 GLY A CA 1
ATOM 1186 C C . GLY A 1 153 ? -7.973 4.223 -4.887 1 95.88 153 GLY A C 1
ATOM 1187 O O . GLY A 1 153 ? -8.539 3.93 -3.836 1 95.88 153 GLY A O 1
ATOM 1188 N N . CYS A 1 154 ? -8.148 5.328 -5.492 1 93.38 154 CYS A N 1
ATOM 1189 C CA . CYS A 1 154 ? -9.156 6.301 -5.086 1 93.38 154 CYS A CA 1
ATOM 1190 C C . CYS A 1 154 ? -10.016 6.73 -6.273 1 93.38 154 CYS A C 1
ATOM 1192 O O . CYS A 1 154 ? -10.039 7.91 -6.629 1 93.38 154 CYS A O 1
ATOM 1194 N N . PRO A 1 155 ? -10.695 5.855 -6.781 1 88.94 155 PRO A N 1
ATOM 1195 C CA . PRO A 1 155 ? -11.438 6.246 -7.984 1 88.94 155 PRO A CA 1
ATOM 1196 C C . PRO A 1 155 ? -12.562 7.234 -7.688 1 88.94 155 PRO A C 1
ATOM 1198 O O . PRO A 1 155 ? -13.062 7.285 -6.562 1 88.94 155 PRO A O 1
ATOM 1201 N N . PRO A 1 156 ? -12.836 8.055 -8.727 1 87.12 156 PRO A N 1
ATOM 1202 C CA . PRO A 1 156 ? -14.008 8.914 -8.539 1 87.12 156 PRO A CA 1
ATOM 1203 C C . PRO A 1 156 ? -15.289 8.117 -8.312 1 87.12 156 PRO A C 1
ATOM 1205 O O . PRO A 1 156 ? -15.359 6.934 -8.664 1 87.12 156 PRO A O 1
ATOM 1208 N N . PRO A 1 157 ? -16.266 8.773 -7.684 1 84.25 157 PRO A N 1
ATOM 1209 C CA . PRO A 1 157 ? -17.531 8.07 -7.48 1 84.25 157 PRO A CA 1
ATOM 1210 C C . PRO A 1 157 ? -18.172 7.605 -8.789 1 84.25 157 PRO A C 1
ATOM 1212 O O . PRO A 1 157 ? -18.062 8.297 -9.812 1 84.25 157 PRO A O 1
ATOM 1215 N N . LYS A 1 158 ? -18.609 6.348 -8.742 1 69.94 158 LYS A N 1
ATOM 1216 C CA . LYS A 1 158 ? -19.344 5.848 -9.906 1 69.94 158 LYS A CA 1
ATOM 1217 C C . LYS A 1 158 ? -20.625 6.637 -10.125 1 69.94 158 LYS A C 1
ATOM 1219 O O . LYS A 1 158 ? -21.281 7.059 -9.172 1 69.94 158 LYS A O 1
ATOM 1224 N N . GLU A 1 159 ? -20.844 7.238 -11.297 1 60.75 159 GLU A N 1
ATOM 1225 C CA . GLU A 1 159 ? -22.078 7.934 -11.625 1 60.75 159 GLU A CA 1
ATOM 1226 C C . GLU A 1 159 ? -23.297 7.047 -11.367 1 60.75 159 GLU A C 1
ATOM 1228 O O . GLU A 1 159 ? -23.219 5.824 -11.484 1 60.75 159 GLU A O 1
ATOM 1233 N N . MET B 1 1 ? 25.766 12.742 31.547 1 31.83 1 MET B N 1
ATOM 1234 C CA . MET B 1 1 ? 24.438 12.5 31.016 1 31.83 1 MET B CA 1
ATOM 1235 C C . MET B 1 1 ? 24.484 12.258 29.516 1 31.83 1 MET B C 1
ATOM 1237 O O . MET B 1 1 ? 24.844 13.148 28.734 1 31.83 1 MET B O 1
ATOM 1241 N N . TYR B 1 2 ? 24.781 11.039 28.969 1 36.84 2 TYR B N 1
ATOM 1242 C CA . TYR B 1 2 ? 25 10.594 27.594 1 36.84 2 TYR B CA 1
ATOM 1243 C C . TYR B 1 2 ? 23.719 10.711 26.766 1 36.84 2 TYR B C 1
ATOM 1245 O O . TYR B 1 2 ? 22.688 10.133 27.125 1 36.84 2 TYR B O 1
ATOM 1253 N N . ARG B 1 3 ? 23.484 11.867 26.125 1 35.16 3 ARG B N 1
ATOM 1254 C CA . ARG B 1 3 ? 22.453 12 25.109 1 35.16 3 ARG B CA 1
ATOM 1255 C C . ARG B 1 3 ? 22.547 10.867 24.094 1 35.16 3 ARG B C 1
ATOM 1257 O O . ARG B 1 3 ? 23.547 10.734 23.391 1 35.16 3 ARG B O 1
ATOM 1264 N N . PHE B 1 4 ? 21.891 9.789 24.234 1 35.66 4 PHE B N 1
ATOM 1265 C CA . PHE B 1 4 ? 21.703 8.758 23.219 1 35.66 4 PHE B CA 1
ATOM 1266 C C . PHE B 1 4 ? 21.172 9.359 21.922 1 35.66 4 PHE B C 1
ATOM 1268 O O . PHE B 1 4 ? 20.031 9.828 21.875 1 35.66 4 PHE B O 1
ATOM 1275 N N . LEU B 1 5 ? 22.031 9.906 21.109 1 34.81 5 LEU B N 1
ATOM 1276 C CA . LEU B 1 5 ? 21.719 10.219 19.719 1 34.81 5 LEU B CA 1
ATOM 1277 C C . LEU B 1 5 ? 21.156 8.992 19 1 34.81 5 LEU B C 1
ATOM 1279 O O . LEU B 1 5 ? 21.844 7.988 18.844 1 34.81 5 LEU B O 1
ATOM 1283 N N . PHE B 1 6 ? 19.922 8.766 19.156 1 37 6 PHE B N 1
ATOM 1284 C CA . PHE B 1 6 ? 19.312 7.828 18.219 1 37 6 PHE B CA 1
ATOM 1285 C C . PHE B 1 6 ? 19.609 8.234 16.781 1 37 6 PHE B C 1
ATOM 1287 O O . PHE B 1 6 ? 19.062 9.219 16.281 1 37 6 PHE B O 1
ATOM 1294 N N . LEU B 1 7 ? 20.797 7.902 16.281 1 36.53 7 LEU B N 1
ATOM 1295 C CA . LEU B 1 7 ? 21.094 7.973 14.852 1 36.53 7 LEU B CA 1
ATOM 1296 C C . LEU B 1 7 ? 20.031 7.238 14.039 1 36.53 7 LEU B C 1
ATOM 1298 O O . LEU B 1 7 ? 19.859 6.023 14.18 1 36.53 7 LEU B O 1
ATOM 1302 N N . VAL B 1 8 ? 19.031 7.957 13.711 1 41.88 8 VAL B N 1
ATOM 1303 C CA . VAL B 1 8 ? 18.203 7.41 12.648 1 41.88 8 VAL B CA 1
ATOM 1304 C C . VAL B 1 8 ? 19.094 6.902 11.508 1 41.88 8 VAL B C 1
ATOM 1306 O O . VAL B 1 8 ? 19.781 7.688 10.859 1 41.88 8 VAL B O 1
ATOM 1309 N N . CYS B 1 9 ? 19.719 5.785 11.586 1 39.88 9 CYS B N 1
ATOM 1310 C CA . CYS B 1 9 ? 20.438 5.188 10.469 1 39.88 9 CYS B CA 1
ATOM 1311 C C . CYS B 1 9 ? 19.547 5.121 9.227 1 39.88 9 CYS B C 1
ATOM 1313 O O . CYS B 1 9 ? 18.594 4.359 9.188 1 39.88 9 CYS B O 1
ATOM 1315 N N . ILE B 1 10 ? 19.406 6.25 8.602 1 44.41 10 ILE B N 1
ATOM 1316 C CA . ILE B 1 10 ? 19 6.113 7.211 1 44.41 10 ILE B CA 1
ATOM 1317 C C . ILE B 1 10 ? 19.781 4.977 6.551 1 44.41 10 ILE B C 1
ATOM 1319 O O . ILE B 1 10 ? 20.922 5.164 6.121 1 44.41 10 ILE B O 1
ATOM 1323 N N . GLY B 1 11 ? 19.922 3.893 7.152 1 40.38 11 GLY B N 1
ATOM 1324 C CA . GLY B 1 11 ? 20.641 2.85 6.434 1 40.38 11 GLY B CA 1
ATOM 1325 C C . GLY B 1 11 ? 20.219 2.727 4.98 1 40.38 11 GLY B C 1
ATOM 1326 O O . GLY B 1 11 ? 19.094 2.35 4.691 1 40.38 11 GLY B O 1
ATOM 1327 N N . VAL B 1 12 ? 20.734 3.537 4.113 1 44.12 12 VAL B N 1
ATOM 1328 C CA . VAL B 1 12 ? 20.781 3.135 2.711 1 44.12 12 VAL B CA 1
ATOM 1329 C C . VAL B 1 12 ? 21.172 1.664 2.607 1 44.12 12 VAL B C 1
ATOM 1331 O O . VAL B 1 12 ? 22.203 1.332 2.029 1 44.12 12 VAL B O 1
ATOM 1334 N N . ALA B 1 13 ? 21.172 0.846 3.584 1 46.62 13 ALA B N 1
ATOM 1335 C CA . ALA B 1 13 ? 21.656 -0.517 3.354 1 46.62 13 ALA B CA 1
ATOM 1336 C C . ALA B 1 13 ? 20.938 -1.15 2.164 1 46.62 13 ALA B C 1
ATOM 1338 O O . ALA B 1 13 ? 19.703 -1.106 2.072 1 46.62 13 ALA B O 1
ATOM 1339 N N . LEU B 1 14 ? 21.625 -1.424 1.114 1 59.72 14 LEU B N 1
ATOM 1340 C CA . LEU B 1 14 ? 21.266 -2.043 -0.153 1 59.72 14 LEU B CA 1
ATOM 1341 C C . LEU B 1 14 ? 20.375 -3.258 0.077 1 59.72 14 LEU B C 1
ATOM 1343 O O . LEU B 1 14 ? 20.859 -4.34 0.411 1 59.72 14 LEU B O 1
ATOM 1347 N N . ALA B 1 15 ? 19.125 -3.094 0.389 1 71.38 15 ALA B N 1
ATOM 1348 C CA . ALA B 1 15 ? 18.172 -4.176 0.613 1 71.38 15 ALA B CA 1
ATOM 1349 C C . ALA B 1 15 ? 17.938 -4.98 -0.663 1 71.38 15 ALA B C 1
ATOM 1351 O O . ALA B 1 15 ? 17.609 -6.168 -0.605 1 71.38 15 ALA B O 1
ATOM 1352 N N . CYS B 1 16 ? 18.328 -4.469 -1.771 1 85.94 16 CYS B N 1
ATOM 1353 C CA . CYS B 1 16 ? 18.062 -5.18 -3.018 1 85.94 16 CYS B CA 1
ATOM 1354 C C . CYS B 1 16 ? 19.344 -5.789 -3.586 1 85.94 16 CYS B C 1
ATOM 1356 O O . CYS B 1 16 ? 20.344 -5.094 -3.75 1 85.94 16 CYS B O 1
ATOM 1358 N N . VAL B 1 17 ? 19.375 -7.078 -3.834 1 85.75 17 VAL B N 1
ATOM 1359 C CA . VAL B 1 17 ? 20.453 -7.805 -4.484 1 85.75 17 VAL B CA 1
ATOM 1360 C C . VAL B 1 17 ? 20.125 -8.016 -5.961 1 85.75 17 VAL B C 1
ATOM 1362 O O . VAL B 1 17 ? 19.078 -8.57 -6.293 1 85.75 17 VAL B O 1
ATOM 1365 N N . PRO B 1 18 ? 21 -7.469 -6.82 1 86.38 18 PRO B N 1
ATOM 1366 C CA . PRO B 1 18 ? 20.75 -7.703 -8.25 1 86.38 18 PRO B CA 1
ATOM 1367 C C . PRO B 1 18 ? 20.422 -9.156 -8.562 1 86.38 18 PRO B C 1
ATOM 1369 O O . PRO B 1 18 ? 20.734 -10.047 -7.762 1 86.38 18 PRO B O 1
ATOM 1372 N N . PRO B 1 19 ? 19.672 -9.25 -9.875 1 79.56 19 PRO B N 1
ATOM 1373 C CA . PRO B 1 19 ? 19.656 -8.344 -11.023 1 79.56 19 PRO B CA 1
ATOM 1374 C C . PRO B 1 19 ? 18.406 -7.477 -11.086 1 79.56 19 PRO B C 1
ATOM 1376 O O . PRO B 1 19 ? 18.344 -6.523 -11.867 1 79.56 19 PRO B O 1
ATOM 1379 N N . ASP B 1 20 ? 17.359 -7.609 -10.398 1 85 20 ASP B N 1
ATOM 1380 C CA . ASP B 1 20 ? 16.062 -6.941 -10.555 1 85 20 ASP B CA 1
ATOM 1381 C C . ASP B 1 20 ? 15.906 -5.82 -9.531 1 85 20 ASP B C 1
ATOM 1383 O O . ASP B 1 20 ? 14.867 -5.715 -8.875 1 85 20 ASP B O 1
ATOM 1387 N N . CYS B 1 21 ? 17 -4.918 -9.586 1 90.12 21 CYS B N 1
ATOM 1388 C CA . CYS B 1 21 ? 17 -3.896 -8.539 1 90.12 21 CYS B CA 1
ATOM 1389 C C . CYS B 1 21 ? 16.969 -2.498 -9.148 1 90.12 21 CYS B C 1
ATOM 1391 O O . CYS B 1 21 ? 17.172 -1.507 -8.445 1 90.12 21 CYS B O 1
ATOM 1393 N N . LYS B 1 22 ? 16.656 -2.375 -10.414 1 91 22 LYS B N 1
ATOM 1394 C CA . LYS B 1 22 ? 16.781 -1.095 -11.109 1 91 22 LYS B CA 1
ATOM 1395 C C . LYS B 1 22 ? 15.5 -0.282 -10.992 1 91 22 LYS B C 1
ATOM 1397 O O . LYS B 1 22 ? 15.461 0.891 -11.375 1 91 22 LYS B O 1
ATOM 1402 N N . ASN B 1 23 ? 14.453 -0.805 -10.516 1 95.5 23 ASN B N 1
ATOM 1403 C CA . ASN B 1 23 ? 13.148 -0.149 -10.406 1 95.5 23 ASN B CA 1
ATOM 1404 C C . ASN B 1 23 ? 12.93 0.435 -9.016 1 95.5 23 ASN B C 1
ATOM 1406 O O . ASN B 1 23 ? 11.953 0.096 -8.344 1 95.5 23 ASN B O 1
ATOM 1410 N N . GLU B 1 24 ? 13.805 1.314 -8.602 1 95 24 GLU B N 1
ATOM 1411 C CA . GLU B 1 24 ? 13.727 1.923 -7.277 1 95 24 GLU B CA 1
ATOM 1412 C C . GLU B 1 24 ? 12.469 2.779 -7.137 1 95 24 GLU B C 1
ATOM 1414 O O . GLU B 1 24 ? 12.133 3.551 -8.039 1 95 24 GLU B O 1
ATOM 1419 N N . ASP B 1 25 ? 11.766 2.543 -6.109 1 96 25 ASP B N 1
ATOM 1420 C CA . ASP B 1 25 ? 10.648 3.41 -5.738 1 96 25 ASP B CA 1
ATOM 1421 C C . ASP B 1 25 ? 11.023 4.301 -4.551 1 96 25 ASP B C 1
ATOM 1423 O O . ASP B 1 25 ? 11.586 3.824 -3.566 1 96 25 ASP B O 1
ATOM 1427 N N . CYS B 1 26 ? 10.695 5.551 -4.656 1 94.38 26 CYS B N 1
ATOM 1428 C CA . CYS B 1 26 ? 10.898 6.488 -3.557 1 94.38 26 CYS B CA 1
ATOM 1429 C C . CYS B 1 26 ? 9.57 7.109 -3.123 1 94.38 26 CYS B C 1
ATOM 1431 O O . CYS B 1 26 ? 9.266 8.242 -3.49 1 94.38 26 CYS B O 1
ATOM 1433 N N . GLY B 1 27 ? 8.797 6.328 -2.303 1 95 27 GLY B N 1
ATOM 1434 C CA . GLY B 1 27 ? 7.719 6.883 -1.506 1 95 27 GLY B CA 1
ATOM 1435 C C . GLY B 1 27 ? 6.398 6.938 -2.25 1 95 27 GLY B C 1
ATOM 1436 O O . GLY B 1 27 ? 5.539 7.77 -1.945 1 95 27 GLY B O 1
ATOM 1437 N N . THR B 1 28 ? 6.133 6.137 -3.277 1 96.06 28 THR B N 1
ATOM 1438 C CA . THR B 1 28 ? 4.855 6.16 -3.984 1 96.06 28 THR B CA 1
ATOM 1439 C C . THR B 1 28 ? 3.695 5.969 -3.012 1 96.06 28 THR B C 1
ATOM 1441 O O . THR B 1 28 ? 2.658 6.625 -3.135 1 96.06 28 THR B O 1
ATOM 1444 N N . CYS B 1 29 ? 3.805 5.16 -2.045 1 97.56 29 CYS B N 1
ATOM 1445 C CA . CYS B 1 29 ? 2.799 4.938 -1.014 1 97.56 29 CYS B CA 1
ATOM 1446 C C . CYS B 1 29 ? 3.152 5.684 0.267 1 97.56 29 CYS B C 1
ATOM 1448 O O . CYS B 1 29 ? 2.881 5.203 1.367 1 97.56 29 CYS B O 1
ATOM 1450 N N . ALA B 1 30 ? 3.869 6.754 0.108 1 96.56 30 ALA B N 1
ATOM 1451 C CA . ALA B 1 30 ? 4.438 7.496 1.231 1 96.56 30 ALA B CA 1
ATOM 1452 C C . ALA B 1 30 ? 5.398 6.621 2.033 1 96.56 30 ALA B C 1
ATOM 1454 O O . ALA B 1 30 ? 5.809 6.988 3.137 1 96.56 30 ALA B O 1
ATOM 1455 N N . ASN B 1 31 ? 5.551 5.422 1.627 1 96.19 31 ASN B N 1
ATOM 1456 C CA . ASN B 1 31 ? 6.547 4.371 1.824 1 96.19 31 ASN B CA 1
ATOM 1457 C C . ASN B 1 31 ? 6.898 3.68 0.51 1 96.19 31 ASN B C 1
ATOM 1459 O O . ASN B 1 31 ? 6.195 3.846 -0.49 1 96.19 31 ASN B O 1
ATOM 1463 N N . ALA B 1 32 ? 7.984 3.076 0.482 1 96.69 32 ALA B N 1
ATOM 1464 C CA . ALA B 1 32 ? 8.305 2.398 -0.771 1 96.69 32 ALA B CA 1
ATOM 1465 C C . ALA B 1 32 ? 7.367 1.221 -1.016 1 96.69 32 ALA B C 1
ATOM 1467 O O . ALA B 1 32 ? 7.094 0.439 -0.103 1 96.69 32 ALA B O 1
ATOM 1468 N N . CYS B 1 33 ? 6.859 1.164 -2.221 1 98.25 33 CYS B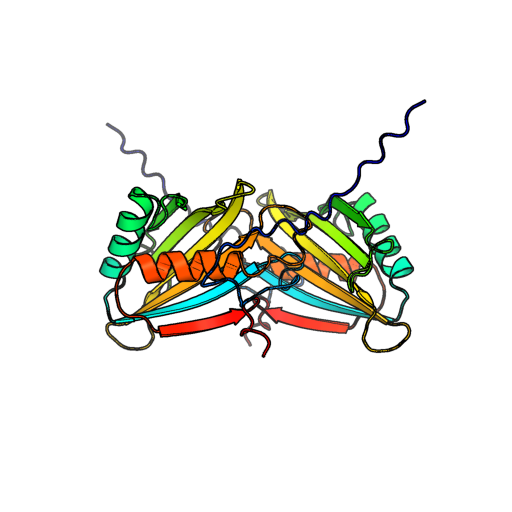 N 1
ATOM 1469 C CA . CYS B 1 33 ? 5.949 0.089 -2.604 1 98.25 33 CYS B CA 1
ATOM 1470 C C . CYS B 1 33 ? 6 -0.156 -4.109 1 98.25 33 CYS B C 1
ATOM 1472 O O . CYS B 1 33 ? 6.719 0.536 -4.828 1 98.25 33 CYS B O 1
ATOM 1474 N N . CYS B 1 34 ? 5.328 -1.21 -4.551 1 98.19 34 CYS B N 1
ATOM 1475 C CA . CYS B 1 34 ? 5.211 -1.539 -5.969 1 98.19 34 CYS B CA 1
ATOM 1476 C C . CYS B 1 34 ? 3.908 -2.275 -6.25 1 98.19 34 CYS B C 1
ATOM 1478 O O . CYS B 1 34 ? 3.52 -3.17 -5.496 1 98.19 34 CYS B O 1
ATOM 1480 N N . ILE B 1 35 ? 3.213 -1.83 -7.246 1 98.62 35 ILE B N 1
ATOM 1481 C CA . ILE B 1 35 ? 2.021 -2.51 -7.742 1 98.62 35 ILE B CA 1
ATOM 1482 C C . ILE B 1 35 ? 2.244 -2.957 -9.188 1 98.62 35 ILE B C 1
ATOM 1484 O O . ILE B 1 35 ? 2.527 -2.137 -10.062 1 98.62 35 ILE B O 1
ATOM 1488 N N . LEU B 1 36 ? 2.086 -4.223 -9.438 1 98.38 36 LEU B N 1
ATOM 1489 C CA . LEU B 1 36 ? 2.229 -4.801 -10.773 1 98.38 36 LEU B CA 1
ATOM 1490 C C . LEU B 1 36 ? 1.016 -5.66 -11.125 1 98.38 36 LEU B C 1
ATOM 1492 O O . LEU B 1 36 ? 0.273 -6.086 -10.234 1 98.38 36 LEU B O 1
ATOM 1496 N N . GLN B 1 37 ? 0.872 -5.84 -12.359 1 98.44 37 GLN B N 1
ATOM 1497 C CA . GLN B 1 37 ? -0.08 -6.809 -12.898 1 98.44 37 GLN B CA 1
ATOM 1498 C C . GLN B 1 37 ? 0.611 -7.805 -13.82 1 98.44 37 GLN B C 1
ATOM 1500 O O . GLN B 1 37 ? 1.441 -7.422 -14.648 1 98.44 37 GLN B O 1
ATOM 1505 N N . PHE B 1 38 ? 0.28 -9.047 -13.68 1 98.75 38 PHE B N 1
ATOM 1506 C CA . PHE B 1 38 ? 0.789 -10.117 -14.531 1 98.75 38 PHE B CA 1
ATOM 1507 C C . PHE B 1 38 ? -0.352 -10.82 -15.258 1 98.75 38 PHE B C 1
ATOM 1509 O O . PHE B 1 38 ? -1.406 -11.07 -14.664 1 98.75 38 PHE B O 1
ATOM 1516 N N . THR B 1 39 ? -0.132 -11.133 -16.5 1 98.88 39 THR B N 1
ATOM 1517 C CA . THR B 1 39 ? -1.101 -11.898 -17.266 1 98.88 39 THR B CA 1
ATOM 1518 C C . THR B 1 39 ? -0.495 -13.227 -17.719 1 98.88 39 THR B C 1
ATOM 1520 O O . THR B 1 39 ? 0.596 -13.25 -18.297 1 98.88 39 THR B O 1
ATOM 1523 N N . PHE B 1 40 ? -1.206 -14.273 -17.484 1 98.81 40 PHE B N 1
ATOM 1524 C CA . PHE B 1 40 ? -0.817 -15.625 -17.844 1 98.81 40 PHE B CA 1
ATOM 1525 C C . PHE B 1 40 ? -1.788 -16.219 -18.859 1 98.81 40 PHE B C 1
ATOM 1527 O O . PHE B 1 40 ? -2.986 -15.922 -18.828 1 98.81 40 PHE B O 1
ATOM 1534 N N . LYS B 1 41 ? -1.298 -17.031 -19.703 1 98.44 41 LYS B N 1
ATOM 1535 C CA . LYS B 1 41 ? -2.148 -17.859 -20.547 1 98.44 41 LYS B CA 1
ATOM 1536 C C . LYS B 1 41 ? -2.4 -19.219 -19.906 1 98.44 41 LYS B C 1
ATOM 1538 O O . LYS B 1 41 ? -1.913 -20.234 -20.391 1 98.44 41 LYS B O 1
ATOM 1543 N N . ALA B 1 42 ? -3.205 -19.25 -18.969 1 98.56 42 ALA B N 1
ATOM 1544 C CA . ALA B 1 42 ? -3.586 -20.422 -18.172 1 98.56 42 ALA B CA 1
ATOM 1545 C C . ALA B 1 42 ? -4.84 -20.141 -17.344 1 98.56 42 ALA B C 1
ATOM 1547 O O . ALA B 1 42 ? -5.227 -18.984 -17.172 1 98.56 42 ALA B O 1
ATOM 1548 N N . SER B 1 43 ? -5.473 -21.156 -16.844 1 98.12 43 SER B N 1
ATOM 1549 C CA . SER B 1 43 ? -6.668 -20.984 -16.016 1 98.12 43 SER B CA 1
ATOM 1550 C C . SER B 1 43 ? -6.316 -20.422 -14.648 1 98.12 43 SER B C 1
ATOM 1552 O O . SER B 1 43 ? -5.191 -20.578 -14.172 1 98.12 43 SER B O 1
ATOM 1554 N N . THR B 1 44 ? -7.223 -19.844 -14.023 1 98 44 THR B N 1
ATOM 1555 C CA . THR B 1 44 ? -7.008 -19.281 -12.703 1 98 44 THR B CA 1
ATOM 1556 C C . THR B 1 44 ? -6.613 -20.359 -11.695 1 98 44 THR B C 1
ATOM 1558 O O . THR B 1 44 ? -5.773 -20.141 -10.828 1 98 44 THR B O 1
ATOM 1561 N N . ASP B 1 45 ? -7.211 -21.531 -11.828 1 98.31 45 ASP B N 1
ATOM 1562 C CA . ASP B 1 45 ? -6.883 -22.641 -10.93 1 98.31 45 ASP B CA 1
ATOM 1563 C C . ASP B 1 45 ? -5.422 -23.047 -11.078 1 98.31 45 ASP B C 1
ATOM 1565 O O . ASP B 1 45 ? -4.734 -23.281 -10.086 1 98.31 45 ASP B O 1
ATOM 1569 N N . ASP B 1 46 ? -5.055 -23.125 -12.281 1 98.56 46 ASP B N 1
ATOM 1570 C CA . ASP B 1 46 ? -3.686 -23.547 -12.547 1 98.56 46 ASP B CA 1
ATOM 1571 C C . ASP B 1 46 ? -2.682 -22.531 -12.023 1 98.56 46 ASP B C 1
ATOM 1573 O O . ASP B 1 46 ? -1.668 -22.891 -11.422 1 98.56 46 ASP B O 1
ATOM 1577 N N . VAL B 1 47 ? -2.945 -21.297 -12.273 1 98.81 47 VAL B N 1
ATOM 1578 C CA . VAL B 1 47 ? -2.047 -20.25 -11.812 1 98.81 47 VAL B CA 1
ATOM 1579 C C . VAL B 1 47 ? -1.985 -20.234 -10.289 1 98.81 47 VAL B C 1
ATOM 1581 O O . VAL B 1 47 ? -0.902 -20.172 -9.703 1 98.81 47 VAL B O 1
ATOM 1584 N N . ASP B 1 48 ? -3.131 -20.297 -9.633 1 98.75 48 ASP B N 1
ATOM 1585 C CA . ASP B 1 48 ? -3.168 -20.344 -8.18 1 98.75 48 ASP B CA 1
ATOM 1586 C C . ASP B 1 48 ? -2.375 -21.531 -7.645 1 98.75 48 ASP B C 1
ATOM 1588 O O . ASP B 1 48 ? -1.604 -21.391 -6.691 1 98.75 48 ASP B O 1
ATOM 1592 N N . LYS B 1 49 ? -2.607 -22.656 -8.203 1 98.56 49 LYS B N 1
ATOM 1593 C CA . LYS B 1 49 ? -1.883 -23.859 -7.773 1 98.56 49 LYS B CA 1
ATOM 1594 C C . LYS B 1 49 ? -0.376 -23.656 -7.918 1 98.56 49 LYS B C 1
ATOM 1596 O O . LYS B 1 49 ? 0.388 -24.016 -7.016 1 98.56 49 LYS B O 1
ATOM 1601 N N . LEU B 1 50 ? 0.02 -23.188 -9.055 1 98.5 50 LEU B N 1
ATOM 1602 C CA . LEU B 1 50 ? 1.434 -22.922 -9.305 1 98.5 50 LEU B CA 1
ATOM 1603 C C . LEU B 1 50 ? 2.012 -22 -8.242 1 98.5 50 LEU B C 1
ATOM 1605 O O . LEU B 1 50 ? 3.102 -22.234 -7.723 1 98.5 50 LEU B O 1
ATOM 1609 N N . MET B 1 51 ? 1.339 -20.922 -7.961 1 98.81 51 MET B N 1
ATOM 1610 C CA . MET B 1 51 ? 1.791 -19.953 -6.98 1 98.81 51 MET B CA 1
ATOM 1611 C C . MET B 1 51 ? 1.87 -20.562 -5.586 1 98.81 51 MET B C 1
ATOM 1613 O O . MET B 1 51 ? 2.896 -20.453 -4.914 1 98.81 51 MET B O 1
ATOM 1617 N N . VAL B 1 52 ? 0.851 -21.234 -5.164 1 98.81 52 VAL B N 1
ATOM 1618 C CA . VAL B 1 52 ? 0.778 -21.828 -3.83 1 98.81 52 VAL B CA 1
ATOM 1619 C C . VAL B 1 52 ? 1.854 -22.891 -3.676 1 98.81 52 VAL B C 1
ATOM 1621 O O . VAL B 1 52 ? 2.539 -22.953 -2.65 1 98.81 52 VAL B O 1
ATOM 1624 N N . ASP B 1 53 ? 2.004 -23.734 -4.668 1 98.5 53 ASP B N 1
ATOM 1625 C CA . ASP B 1 53 ? 3.037 -24.75 -4.625 1 98.5 53 ASP B CA 1
ATOM 1626 C C . ASP B 1 53 ? 4.426 -24.141 -4.48 1 98.5 53 ASP B C 1
ATOM 1628 O O . ASP B 1 53 ? 5.254 -24.625 -3.717 1 98.5 53 ASP B O 1
ATOM 1632 N N . SER B 1 54 ? 4.684 -23.109 -5.262 1 98.62 54 SER B N 1
ATOM 1633 C CA . SER B 1 54 ? 5.961 -22.406 -5.164 1 98.62 54 SER B CA 1
ATOM 1634 C C . SER B 1 54 ? 6.168 -21.828 -3.768 1 98.62 54 SER B C 1
ATOM 1636 O O . SER B 1 54 ? 7.266 -21.922 -3.211 1 98.62 54 SER B O 1
ATOM 1638 N N . LEU B 1 55 ? 5.133 -21.266 -3.156 1 98.62 55 LEU B N 1
ATOM 1639 C CA . LEU B 1 55 ? 5.219 -20.594 -1.86 1 98.62 55 LEU B CA 1
ATOM 1640 C C . LEU B 1 55 ? 5.434 -21.609 -0.743 1 98.62 55 LEU B C 1
ATOM 1642 O O . LEU B 1 55 ? 6.066 -21.297 0.269 1 98.62 55 LEU B O 1
ATOM 1646 N N . LYS B 1 56 ? 4.93 -22.812 -0.904 1 97.38 56 LYS B N 1
ATOM 1647 C CA . LYS B 1 56 ? 5.18 -23.875 0.062 1 97.38 56 LYS B CA 1
ATOM 1648 C C . LYS B 1 56 ? 6.672 -24.156 0.201 1 97.38 56 LYS B C 1
ATOM 1650 O O . LYS B 1 56 ? 7.133 -24.578 1.262 1 97.38 56 LYS B O 1
ATOM 1655 N N . ASN B 1 57 ? 7.344 -23.859 -0.847 1 96.5 57 ASN B N 1
ATOM 1656 C CA . ASN B 1 57 ? 8.789 -24.094 -0.853 1 96.5 57 ASN B CA 1
ATOM 1657 C C . ASN B 1 57 ? 9.562 -22.797 -0.65 1 96.5 57 ASN B C 1
ATOM 1659 O O . ASN B 1 57 ? 10.773 -22.75 -0.884 1 96.5 57 ASN B O 1
ATOM 1663 N N . GLY B 1 58 ? 8.875 -21.734 -0.375 1 98.25 58 GLY B N 1
ATOM 1664 C CA . GLY B 1 58 ? 9.523 -20.453 -0.095 1 98.25 58 GLY B CA 1
ATOM 1665 C C . GLY B 1 58 ? 9.836 -19.656 -1.347 1 98.25 58 GLY B C 1
ATOM 1666 O O . GLY B 1 58 ? 10.641 -18.719 -1.307 1 98.25 58 GLY B O 1
ATOM 1667 N N . GLY B 1 59 ? 9.219 -20.047 -2.479 1 98 59 GLY B N 1
ATOM 1668 C CA . GLY B 1 59 ? 9.586 -19.422 -3.744 1 98 59 GLY B CA 1
ATOM 1669 C C . GLY B 1 59 ? 10.945 -19.875 -4.246 1 98 59 GLY B C 1
ATOM 1670 O O . GLY B 1 59 ? 11.547 -20.797 -3.701 1 98 59 GLY B O 1
ATOM 1671 N N . ASP B 1 60 ? 11.414 -19.188 -5.246 1 95.25 60 ASP B N 1
ATOM 1672 C CA . ASP B 1 60 ? 12.648 -19.609 -5.918 1 95.25 60 ASP B CA 1
ATOM 1673 C C . ASP B 1 60 ? 13.867 -19.344 -5.031 1 95.25 60 ASP B C 1
ATOM 1675 O O . ASP B 1 60 ? 14.867 -20.062 -5.125 1 95.25 60 ASP B O 1
ATOM 1679 N N . ASP B 1 61 ? 13.734 -18.328 -4.168 1 96 61 ASP B N 1
ATOM 1680 C CA . ASP B 1 61 ? 14.922 -17.984 -3.383 1 96 61 ASP B CA 1
ATOM 1681 C C . ASP B 1 61 ? 14.766 -18.438 -1.932 1 96 61 ASP B C 1
ATOM 1683 O O . ASP B 1 61 ? 15.609 -18.141 -1.09 1 96 61 ASP B O 1
ATOM 1687 N N . GLY B 1 62 ? 13.609 -19.062 -1.593 1 97.62 62 GLY B N 1
ATOM 1688 C CA . GLY B 1 62 ? 13.391 -19.656 -0.282 1 97.62 62 GLY B CA 1
ATOM 1689 C C . GLY B 1 62 ? 13.008 -18.641 0.775 1 97.62 62 GLY B C 1
ATOM 1690 O O . GLY B 1 62 ? 13.016 -18.938 1.97 1 97.62 62 GLY B O 1
ATOM 1691 N N . ARG B 1 63 ? 12.672 -17.438 0.373 1 97.81 63 ARG B N 1
ATOM 1692 C CA . ARG B 1 63 ? 12.547 -16.391 1.375 1 97.81 63 ARG B CA 1
ATOM 1693 C C . ARG B 1 63 ? 11.133 -15.82 1.4 1 97.81 63 ARG B C 1
ATOM 1695 O O . ARG B 1 63 ? 10.891 -14.766 1.996 1 97.81 63 ARG B O 1
ATOM 1702 N N . TYR B 1 64 ? 10.242 -16.5 0.731 1 98.56 64 TYR B N 1
ATOM 1703 C CA . TYR B 1 64 ? 8.828 -16.141 0.804 1 98.56 64 TYR B CA 1
ATOM 1704 C C . TYR B 1 64 ? 8.102 -17.016 1.827 1 98.56 64 TYR B C 1
ATOM 1706 O O . TYR B 1 64 ? 8.352 -18.219 1.922 1 98.56 64 TYR B O 1
ATOM 1714 N N . THR B 1 65 ? 7.289 -16.406 2.564 1 98.56 65 THR B N 1
ATOM 1715 C CA . THR B 1 65 ? 6.391 -17.094 3.484 1 98.56 65 THR B CA 1
ATOM 1716 C C . THR B 1 65 ? 4.934 -16.797 3.145 1 98.56 65 THR B C 1
ATOM 1718 O O . THR B 1 65 ? 4.535 -15.641 3.059 1 98.56 65 THR B O 1
ATOM 1721 N N . LEU B 1 66 ? 4.18 -17.859 2.889 1 98.56 66 LEU B N 1
ATOM 1722 C CA . LEU B 1 66 ? 2.74 -17.703 2.701 1 98.56 66 LEU B CA 1
ATOM 1723 C C . LEU B 1 66 ? 2.039 -17.469 4.031 1 98.56 66 LEU B C 1
ATOM 1725 O O . LEU B 1 66 ? 2.121 -18.281 4.945 1 98.56 66 LEU B O 1
ATOM 1729 N N . VAL B 1 67 ? 1.378 -16.359 4.188 1 98.06 67 VAL B N 1
ATOM 1730 C CA . VAL B 1 67 ? 0.73 -15.969 5.438 1 98.06 67 VAL B CA 1
ATOM 1731 C C . VAL B 1 67 ? -0.764 -16.281 5.359 1 98.06 67 VAL B C 1
ATOM 1733 O O . VAL B 1 67 ? -1.348 -16.781 6.32 1 98.06 67 VAL B O 1
ATOM 1736 N N . ASN B 1 68 ? -1.445 -15.922 4.262 1 96.94 68 ASN B N 1
ATOM 1737 C CA . ASN B 1 68 ? -2.869 -16.156 4.039 1 96.94 68 ASN B CA 1
ATOM 1738 C C . ASN B 1 68 ? -3.139 -16.656 2.619 1 96.94 68 ASN B C 1
ATOM 1740 O O . ASN B 1 68 ? -2.418 -16.297 1.686 1 96.94 68 ASN B O 1
ATOM 1744 N N . ASN B 1 69 ? -4.109 -17.469 2.475 1 96.56 69 ASN B N 1
ATOM 1745 C CA . ASN B 1 69 ? -4.637 -17.938 1.201 1 96.56 69 ASN B CA 1
ATOM 1746 C C . ASN B 1 69 ? -6.145 -18.172 1.27 1 96.56 69 ASN B C 1
ATOM 1748 O O . ASN B 1 69 ? -6.629 -18.859 2.174 1 96.56 69 ASN B O 1
ATOM 1752 N N . SER B 1 70 ? -6.875 -17.594 0.37 1 96.31 70 SER B N 1
ATOM 1753 C CA . SER B 1 70 ? -8.328 -17.703 0.41 1 96.31 70 SER B CA 1
ATOM 1754 C C . SER B 1 70 ? -8.898 -18.016 -0.971 1 96.31 70 SER B C 1
ATOM 1756 O O . SER B 1 70 ? -8.367 -17.547 -1.983 1 96.31 70 SER B O 1
ATOM 1758 N N . ASP B 1 71 ? -9.961 -18.781 -0.918 1 96.88 71 ASP B N 1
ATOM 1759 C CA . ASP B 1 71 ? -10.727 -19.172 -2.098 1 96.88 71 ASP B CA 1
ATOM 1760 C C . ASP B 1 71 ? -12.062 -18.422 -2.154 1 96.88 71 ASP B C 1
ATOM 1762 O O . ASP B 1 71 ? -12.922 -18.609 -1.29 1 96.88 71 ASP B O 1
ATOM 1766 N N . TYR B 1 72 ? -12.195 -17.688 -3.238 1 95.75 72 TYR B N 1
ATOM 1767 C CA . TYR B 1 72 ? -13.398 -16.875 -3.344 1 95.75 72 TYR B CA 1
ATOM 1768 C C . TYR B 1 72 ? -14.312 -17.391 -4.445 1 95.75 72 TYR B C 1
ATOM 1770 O O . TYR B 1 72 ? -15.352 -16.797 -4.738 1 95.75 72 TYR B O 1
ATOM 1778 N N . ARG B 1 73 ? -14.047 -18.484 -5.035 1 95.12 73 ARG B N 1
ATOM 1779 C CA . ARG B 1 73 ? -14.828 -19.031 -6.129 1 95.12 73 ARG B CA 1
ATOM 1780 C C . ARG B 1 73 ? -16.281 -19.266 -5.699 1 95.12 73 ARG B C 1
ATOM 1782 O O . ARG B 1 73 ? -17.203 -19.078 -6.492 1 95.12 73 ARG B O 1
ATOM 1789 N N . PRO B 1 74 ? -16.484 -19.656 -4.48 1 94.44 74 PRO B N 1
ATOM 1790 C CA . PRO B 1 74 ? -17.875 -19.891 -4.07 1 94.44 74 PRO B CA 1
ATOM 1791 C C . PRO B 1 74 ? -18.688 -18.594 -3.969 1 94.44 74 PRO B C 1
ATOM 1793 O O . PRO B 1 74 ? -19.906 -18.641 -3.83 1 94.44 74 PRO B O 1
ATOM 1796 N N . TYR B 1 75 ? -18.047 -17.5 -4.07 1 90.06 75 TYR B N 1
ATOM 1797 C CA . TYR B 1 75 ? -18.719 -16.203 -3.918 1 90.06 75 TYR B CA 1
ATOM 1798 C C . TYR B 1 75 ? -18.844 -15.508 -5.262 1 90.06 75 TYR B C 1
ATOM 1800 O O . TYR B 1 75 ? -18.125 -15.812 -6.207 1 90.06 75 TYR B O 1
ATOM 1808 N N . ASN B 1 76 ? -19.781 -14.766 -5.465 1 87.69 76 ASN B N 1
ATOM 1809 C CA . ASN B 1 76 ? -20.016 -14.023 -6.703 1 87.69 76 ASN B CA 1
ATOM 1810 C C . ASN B 1 76 ? -19.141 -12.781 -6.789 1 87.69 76 ASN B C 1
ATOM 1812 O O . ASN B 1 76 ? -19.641 -11.656 -6.758 1 87.69 76 ASN B O 1
ATOM 1816 N N . MET B 1 77 ? -17.797 -13.086 -6.914 1 89.62 77 MET B N 1
ATOM 1817 C CA . MET B 1 77 ? -16.828 -12 -7.016 1 89.62 77 MET B CA 1
ATOM 1818 C C . MET B 1 77 ? -15.938 -12.172 -8.242 1 89.62 77 MET B C 1
ATOM 1820 O O . MET B 1 77 ? -15.773 -13.289 -8.742 1 89.62 77 MET B O 1
ATOM 1824 N N . SER B 1 78 ? -15.422 -11.031 -8.672 1 90.62 78 SER B N 1
ATOM 1825 C CA . SER B 1 78 ? -14.531 -11.062 -9.82 1 90.62 78 SER B CA 1
ATOM 1826 C C . SER B 1 78 ? -13.211 -11.75 -9.477 1 90.62 78 SER B C 1
ATOM 1828 O O . SER B 1 78 ? -12.609 -12.406 -10.328 1 90.62 78 SER B O 1
ATOM 1830 N N . VAL B 1 79 ? -12.828 -11.688 -8.281 1 96.75 79 VAL B N 1
ATOM 1831 C CA . VAL B 1 79 ? -11.594 -12.305 -7.82 1 96.75 79 VAL B CA 1
ATOM 1832 C C . VAL B 1 79 ? -11.859 -13.758 -7.418 1 96.75 79 VAL B C 1
ATOM 1834 O O . VAL B 1 79 ? -12.898 -14.062 -6.824 1 96.75 79 VAL B O 1
ATOM 1837 N N . LYS B 1 80 ? -10.891 -14.609 -7.742 1 97.88 80 LYS B N 1
ATOM 1838 C CA . LYS B 1 80 ? -11.07 -16.031 -7.461 1 97.88 80 LYS B CA 1
ATOM 1839 C C . LYS B 1 80 ? -10.227 -16.469 -6.27 1 97.88 80 LYS B C 1
ATOM 1841 O O . LYS B 1 80 ? -10.648 -17.312 -5.473 1 97.88 80 LYS B O 1
ATOM 1846 N N . PHE B 1 81 ? -9.016 -15.938 -6.195 1 98.25 81 PHE B N 1
ATOM 1847 C CA . PHE B 1 81 ? -8.109 -16.266 -5.102 1 98.25 81 PHE B CA 1
ATOM 1848 C C . PHE B 1 81 ? -7.383 -15.023 -4.605 1 98.25 81 PHE B C 1
ATOM 1850 O O . PHE B 1 81 ? -7.125 -14.102 -5.379 1 98.25 81 PHE B O 1
ATOM 1857 N N . MET B 1 82 ? -7.098 -14.992 -3.355 1 97.88 82 MET B N 1
ATOM 1858 C CA . MET B 1 82 ? -6.211 -14 -2.756 1 97.88 82 MET B CA 1
ATOM 1859 C C . MET B 1 82 ? -5.125 -14.664 -1.921 1 97.88 82 MET B C 1
ATOM 1861 O O . MET B 1 82 ? -5.398 -15.617 -1.19 1 97.88 82 MET B O 1
ATOM 1865 N N . LEU B 1 83 ? -3.93 -14.133 -2.068 1 98.44 83 LEU B N 1
ATOM 1866 C CA . LEU B 1 83 ? -2.801 -14.594 -1.268 1 98.44 83 LEU B CA 1
ATOM 1867 C C . LEU B 1 83 ? -2.09 -13.422 -0.6 1 98.44 83 LEU B C 1
ATOM 1869 O O . LEU B 1 83 ? -2.07 -12.312 -1.141 1 98.44 83 LEU B O 1
ATOM 1873 N N . GLN B 1 84 ? -1.551 -13.68 0.544 1 98.5 84 GLN B N 1
ATOM 1874 C CA . GLN B 1 84 ? -0.64 -12.758 1.216 1 98.5 84 GLN B CA 1
ATOM 1875 C C . GLN B 1 84 ? 0.669 -13.453 1.585 1 98.5 84 GLN B C 1
ATOM 1877 O O . GLN B 1 84 ? 0.661 -14.562 2.109 1 98.5 84 GLN B O 1
ATOM 1882 N N . THR B 1 85 ? 1.744 -12.797 1.28 1 98.75 85 THR B N 1
ATOM 1883 C CA . THR B 1 85 ? 3.061 -13.359 1.569 1 98.75 85 THR B CA 1
ATOM 1884 C C . THR B 1 85 ? 3.955 -12.312 2.234 1 98.75 85 THR B C 1
ATOM 1886 O O . THR B 1 85 ? 3.662 -11.117 2.188 1 98.75 85 THR B O 1
ATOM 1889 N N . ILE B 1 86 ? 4.938 -12.773 2.916 1 98.62 86 ILE B N 1
ATOM 1890 C CA . ILE B 1 86 ? 6.055 -11.961 3.389 1 98.62 86 ILE B CA 1
ATOM 1891 C C . ILE B 1 86 ? 7.344 -12.398 2.697 1 98.62 86 ILE B C 1
ATOM 1893 O O . ILE B 1 86 ? 7.645 -13.594 2.631 1 98.62 86 ILE B O 1
ATOM 1897 N N . HIS B 1 87 ? 8.031 -11.531 2.111 1 98.31 87 HIS B N 1
ATOM 1898 C CA . HIS B 1 87 ? 9.383 -11.789 1.623 1 98.31 87 HIS B CA 1
ATOM 1899 C C . HIS B 1 87 ? 10.43 -11.172 2.541 1 98.31 87 HIS B C 1
ATOM 1901 O O . HIS B 1 87 ? 10.297 -10.016 2.947 1 98.31 87 HIS B O 1
ATOM 1907 N N . THR B 1 88 ? 11.438 -11.867 2.902 1 97.5 88 THR B N 1
ATOM 1908 C CA . THR B 1 88 ? 12.539 -11.391 3.736 1 97.5 88 THR B CA 1
ATOM 1909 C C . THR B 1 88 ? 13.797 -11.172 2.9 1 97.5 88 THR B C 1
ATOM 1911 O O . THR B 1 88 ? 14.25 -12.086 2.209 1 97.5 88 THR B O 1
ATOM 1914 N N . THR B 1 89 ? 14.336 -9.977 2.936 1 94.19 89 THR B N 1
ATOM 1915 C CA . THR B 1 89 ? 15.516 -9.672 2.133 1 94.19 89 THR B CA 1
ATOM 1916 C C . THR B 1 89 ? 16.719 -10.477 2.617 1 94.19 89 THR B C 1
ATOM 1918 O O . THR B 1 89 ? 16.781 -10.867 3.785 1 94.19 89 THR B O 1
ATOM 1921 N N . LYS B 1 90 ? 17.609 -10.719 1.752 1 89.81 90 LYS B N 1
ATOM 1922 C CA . LYS B 1 90 ? 18.734 -11.602 1.993 1 89.81 90 LYS B CA 1
ATOM 1923 C C . LYS B 1 90 ? 19.703 -11 3.014 1 89.81 90 LYS B C 1
ATOM 1925 O O . LYS B 1 90 ? 20.172 -11.695 3.918 1 89.81 90 LYS B O 1
ATOM 1930 N N . VAL B 1 91 ? 20 -9.758 2.941 1 87.25 91 VAL B N 1
ATOM 1931 C CA . VAL B 1 91 ? 21.094 -9.18 3.707 1 87.25 91 VAL B CA 1
ATOM 1932 C C . VAL B 1 91 ? 20.562 -8.562 5 1 87.25 91 VAL B C 1
ATOM 1934 O O . VAL B 1 91 ? 20.891 -9.023 6.094 1 87.25 91 VAL B O 1
ATOM 1937 N N . HIS B 1 92 ? 19.625 -7.668 5.078 1 87.56 92 HIS B N 1
ATOM 1938 C CA . HIS B 1 92 ? 19.172 -6.934 6.258 1 87.56 92 HIS B CA 1
ATOM 1939 C C . HIS B 1 92 ? 17.969 -7.602 6.891 1 87.56 92 HIS B C 1
ATOM 1941 O O . HIS B 1 92 ? 17.547 -7.223 7.988 1 87.56 92 HIS B O 1
ATOM 1947 N N . HIS B 1 93 ? 17.469 -8.57 6.211 1 91.69 93 HIS B N 1
ATOM 1948 C CA . HIS B 1 93 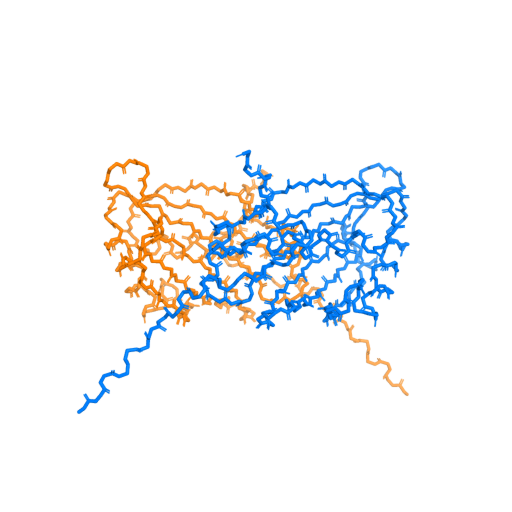? 16.344 -9.375 6.707 1 91.69 93 HIS B CA 1
ATOM 1949 C C . HIS B 1 93 ? 15.133 -8.5 7 1 91.69 93 HIS B C 1
ATOM 1951 O O . HIS B 1 93 ? 14.484 -8.656 8.039 1 91.69 93 HIS B O 1
ATOM 1957 N N . TYR B 1 94 ? 14.992 -7.535 6.117 1 93.44 94 TYR B N 1
ATOM 1958 C CA . TYR B 1 94 ? 13.75 -6.77 6.152 1 93.44 94 TYR B CA 1
ATOM 1959 C C . TYR B 1 94 ? 12.594 -7.582 5.578 1 93.44 94 TYR B C 1
ATOM 1961 O O . TYR B 1 94 ? 12.789 -8.383 4.668 1 93.44 94 TYR B O 1
ATOM 1969 N N . ASN B 1 95 ? 11.5 -7.352 6.195 1 97.25 95 ASN B N 1
ATOM 1970 C CA . ASN B 1 95 ? 10.289 -7.996 5.699 1 97.25 95 ASN B CA 1
ATOM 1971 C C . ASN B 1 95 ? 9.469 -7.059 4.816 1 97.25 95 ASN B C 1
ATOM 1973 O O . ASN B 1 95 ? 9.312 -5.879 5.133 1 97.25 95 ASN B O 1
ATOM 1977 N N . ASP B 1 96 ? 9.008 -7.52 3.727 1 97.88 96 ASP B N 1
ATOM 1978 C CA . ASP B 1 96 ? 8.039 -6.871 2.852 1 97.88 96 ASP B CA 1
ATOM 1979 C C . ASP B 1 96 ? 6.762 -7.699 2.738 1 97.88 96 ASP B C 1
ATOM 1981 O O . ASP B 1 96 ? 6.82 -8.914 2.537 1 97.88 96 ASP B O 1
ATOM 1985 N N . THR B 1 97 ? 5.629 -7.074 2.98 1 98.25 97 THR B N 1
ATOM 1986 C CA . THR B 1 97 ? 4.344 -7.738 2.809 1 98.25 97 THR B CA 1
ATOM 1987 C C . THR B 1 97 ? 3.881 -7.656 1.356 1 98.25 97 THR B C 1
ATOM 1989 O O . THR B 1 97 ? 4.004 -6.605 0.72 1 98.25 97 THR B O 1
ATOM 1992 N N . GLN B 1 98 ? 3.342 -8.781 0.878 1 98.69 98 GLN B N 1
ATOM 1993 C CA . GLN B 1 98 ? 2.82 -8.82 -0.484 1 98.69 98 GLN B CA 1
ATOM 1994 C C . GLN B 1 98 ? 1.389 -9.344 -0.51 1 98.69 98 GLN B C 1
ATOM 1996 O O . GLN B 1 98 ? 1.059 -10.297 0.206 1 98.69 98 GLN B O 1
ATOM 2001 N N . ASP B 1 99 ? 0.577 -8.719 -1.277 1 98.56 99 ASP B N 1
ATOM 2002 C CA . ASP B 1 99 ? -0.777 -9.188 -1.561 1 98.56 99 ASP B CA 1
ATOM 2003 C C . ASP B 1 99 ? -0.945 -9.516 -3.041 1 98.56 99 ASP B C 1
ATOM 2005 O O . ASP B 1 99 ? -0.388 -8.836 -3.904 1 98.56 99 ASP B O 1
ATOM 2009 N N . TRP B 1 100 ? -1.649 -10.586 -3.316 1 98.75 100 TRP B N 1
ATOM 2010 C CA . TRP B 1 100 ? -1.878 -11.086 -4.668 1 98.75 100 TRP B CA 1
ATOM 2011 C C . TRP B 1 100 ? -3.359 -11.352 -4.91 1 98.75 100 TRP B C 1
ATOM 2013 O O . TRP B 1 100 ? -4.02 -12.008 -4.098 1 98.75 100 TRP B O 1
ATOM 2023 N N . LEU B 1 101 ? -3.873 -10.867 -6.004 1 98.5 101 LEU B N 1
ATOM 2024 C CA . LEU B 1 101 ? -5.23 -11.156 -6.457 1 98.5 101 LEU B CA 1
ATOM 2025 C C . LEU B 1 101 ? -5.215 -11.938 -7.766 1 98.5 101 LEU B C 1
ATOM 2027 O O . LEU B 1 101 ? -4.625 -11.484 -8.75 1 98.5 101 LEU B O 1
ATOM 2031 N N . VAL B 1 102 ? -5.836 -13.055 -7.781 1 98.69 102 VAL B N 1
ATOM 2032 C CA . VAL B 1 102 ? -5.922 -13.898 -8.969 1 98.69 102 VAL B CA 1
ATOM 2033 C C . VAL B 1 102 ? -7.332 -13.836 -9.555 1 98.69 102 VAL B C 1
ATOM 2035 O O . VAL B 1 102 ? -8.305 -14.172 -8.875 1 98.69 102 VAL B O 1
ATOM 2038 N N . SER B 1 103 ? -7.473 -13.414 -10.734 1 98.44 103 SER B N 1
ATOM 2039 C CA . SER B 1 103 ? -8.766 -13.266 -11.391 1 98.44 103 SER B CA 1
ATOM 2040 C C . SER B 1 103 ? -8.695 -13.68 -12.859 1 98.44 103 SER B C 1
ATOM 2042 O O . SER B 1 103 ? -7.609 -13.836 -13.414 1 98.44 103 SER B O 1
ATOM 2044 N N . GLU B 1 104 ? -9.898 -13.859 -13.43 1 97.94 104 GLU B N 1
ATOM 2045 C CA . GLU B 1 104 ? -9.961 -14.133 -14.867 1 97.94 104 GLU B CA 1
ATOM 2046 C C . GLU B 1 104 ? -9.578 -12.898 -15.68 1 97.94 104 GLU B C 1
ATOM 2048 O O . GLU B 1 104 ? -9.953 -11.781 -15.32 1 97.94 104 GLU B O 1
ATOM 2053 N N . GLY B 1 105 ? -8.805 -13.18 -16.75 1 97.31 105 GLY B N 1
ATOM 2054 C CA . GLY B 1 105 ? -8.492 -12.094 -17.656 1 97.31 105 GLY B CA 1
ATOM 2055 C C . GLY B 1 105 ? -9.641 -11.742 -18.594 1 97.31 105 GLY B C 1
ATOM 2056 O O . GLY B 1 105 ? -10.656 -12.438 -18.609 1 97.31 105 GLY B O 1
ATOM 2057 N N . LYS B 1 106 ? -9.461 -10.656 -19.234 1 95.25 106 LYS B N 1
ATOM 2058 C CA . LYS B 1 106 ? -10.469 -10.227 -20.203 1 95.25 106 LYS B CA 1
ATOM 2059 C C . LYS B 1 106 ? -10.57 -11.219 -21.359 1 95.25 106 LYS B C 1
ATOM 2061 O O . LYS B 1 106 ? -11.664 -11.477 -21.875 1 95.25 106 LYS B O 1
ATOM 2066 N N . GLU B 1 107 ? -9.375 -11.719 -21.766 1 96.19 107 GLU B N 1
ATOM 2067 C CA . GLU B 1 107 ? -9.344 -12.742 -22.812 1 96.19 107 GLU B CA 1
ATOM 2068 C C . GLU B 1 107 ? -9.617 -14.125 -22.234 1 96.19 107 GLU B C 1
ATOM 2070 O O . GLU B 1 107 ? -9.109 -14.469 -21.172 1 96.19 107 GLU B O 1
ATOM 2075 N N . GLU B 1 108 ? -10.398 -14.875 -23 1 95.31 108 GLU B N 1
ATOM 2076 C CA . GLU B 1 108 ? -10.695 -16.234 -22.562 1 95.31 108 GLU B CA 1
ATOM 2077 C C . GLU B 1 108 ? -9.422 -17.047 -22.391 1 95.31 108 GLU B C 1
ATOM 2079 O O . GLU B 1 108 ? -8.508 -16.984 -23.219 1 95.31 108 GLU B O 1
ATOM 2084 N N . GLY B 1 109 ? -9.414 -17.766 -21.297 1 96.81 109 GLY B N 1
ATOM 2085 C CA . GLY B 1 109 ? -8.289 -18.656 -21.062 1 96.81 109 GLY B CA 1
ATOM 2086 C C . GLY B 1 109 ? -7.098 -17.953 -20.422 1 96.81 109 GLY B C 1
ATOM 2087 O O . GLY B 1 109 ? -6.016 -18.547 -20.312 1 96.81 109 GLY B O 1
ATOM 2088 N N . THR B 1 110 ? -7.301 -16.719 -20.078 1 98.44 110 THR B N 1
ATOM 2089 C CA . THR B 1 110 ? -6.203 -15.992 -1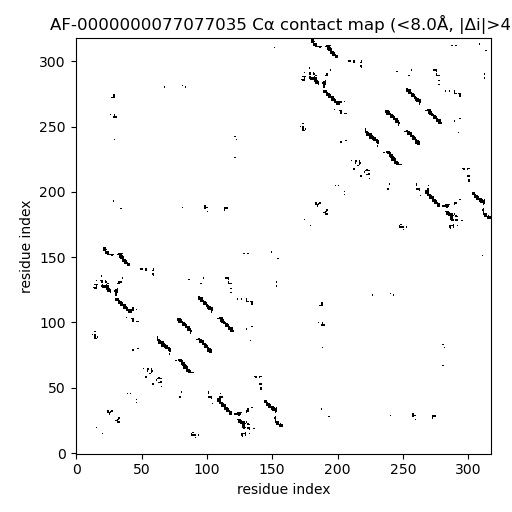9.453 1 98.44 110 THR B CA 1
ATOM 2090 C C . THR B 1 110 ? -6.52 -15.672 -17.984 1 98.44 110 THR B C 1
ATOM 2092 O O . THR B 1 110 ? -7.691 -15.617 -17.609 1 98.44 110 THR B O 1
ATOM 2095 N N . THR B 1 111 ? -5.473 -15.617 -17.219 1 98.75 111 THR B N 1
ATOM 2096 C CA . THR B 1 111 ? -5.551 -15.227 -15.82 1 98.75 111 THR B CA 1
ATOM 2097 C C . THR B 1 111 ? -4.742 -13.961 -15.562 1 98.75 111 THR B C 1
ATOM 2099 O O . THR B 1 111 ? -3.633 -13.812 -16.078 1 98.75 111 THR B O 1
ATOM 2102 N N . VAL B 1 112 ? -5.289 -13.039 -14.805 1 98.81 112 VAL B N 1
ATOM 2103 C CA . VAL B 1 112 ? -4.598 -11.828 -14.367 1 98.81 112 VAL B CA 1
ATOM 2104 C C . VAL B 1 112 ? -4.301 -11.914 -12.875 1 98.81 112 VAL B C 1
ATOM 2106 O O . VAL B 1 112 ? -5.172 -12.297 -12.086 1 98.81 112 VAL B O 1
ATOM 2109 N N . VAL B 1 113 ? -3.074 -11.656 -12.57 1 98.88 113 VAL B N 1
ATOM 2110 C CA . VAL B 1 113 ? -2.646 -11.547 -11.18 1 98.88 113 VAL B CA 1
ATOM 2111 C C . VAL B 1 113 ? -2.219 -10.109 -10.883 1 98.88 113 VAL B C 1
ATOM 2113 O O . VAL B 1 113 ? -1.228 -9.625 -11.438 1 98.88 113 VAL B O 1
ATOM 2116 N N . LYS B 1 114 ? -2.969 -9.391 -10.062 1 98.56 114 LYS B N 1
ATOM 2117 C CA . LYS B 1 114 ? -2.533 -8.117 -9.5 1 98.56 114 LYS B CA 1
ATOM 2118 C C . LYS B 1 114 ? -1.704 -8.32 -8.234 1 98.56 114 LYS B C 1
ATOM 2120 O O . LYS B 1 114 ? -2.102 -9.07 -7.344 1 98.56 114 LYS B O 1
ATOM 2125 N N . ALA B 1 115 ? -0.567 -7.641 -8.156 1 98.88 115 ALA B N 1
ATOM 2126 C CA . ALA B 1 115 ? 0.386 -7.887 -7.078 1 98.88 115 ALA B CA 1
ATOM 2127 C C . ALA B 1 115 ? 0.856 -6.574 -6.453 1 98.88 115 ALA B C 1
ATOM 2129 O O . ALA B 1 115 ? 1.103 -5.598 -7.164 1 98.88 115 ALA B O 1
ATOM 2130 N N . PHE B 1 116 ? 0.92 -6.582 -5.168 1 98.81 116 PHE B N 1
ATOM 2131 C CA . PHE B 1 116 ? 1.363 -5.438 -4.383 1 98.81 116 PHE B CA 1
ATOM 2132 C C . PHE B 1 116 ? 2.432 -5.848 -3.377 1 98.81 116 PHE B C 1
ATOM 2134 O O . PHE B 1 116 ? 2.291 -6.867 -2.695 1 98.81 116 PHE B O 1
ATOM 2141 N N . SER B 1 117 ? 3.535 -5.109 -3.318 1 98.69 117 SER B N 1
ATOM 2142 C CA . SER B 1 117 ? 4.574 -5.273 -2.305 1 98.69 117 SER B CA 1
ATOM 2143 C C . SER B 1 117 ? 4.883 -3.953 -1.61 1 98.69 117 SER B C 1
ATOM 2145 O O . SER B 1 117 ? 5.004 -2.916 -2.264 1 98.69 117 SER B O 1
ATOM 2147 N N . ILE B 1 118 ? 4.98 -3.973 -0.311 1 98.38 118 ILE B N 1
ATOM 2148 C CA . ILE B 1 118 ? 5.328 -2.777 0.448 1 98.38 118 ILE B CA 1
ATOM 2149 C C . ILE B 1 118 ? 6.348 -3.131 1.529 1 98.38 118 ILE B C 1
ATOM 2151 O O . ILE B 1 118 ? 6.266 -4.195 2.145 1 98.38 118 ILE B O 1
ATOM 2155 N N . SER B 1 119 ? 7.32 -2.203 1.699 1 97.06 119 SER B N 1
ATOM 2156 C CA . SER B 1 119 ? 8.266 -2.355 2.799 1 97.06 119 SER B CA 1
ATOM 2157 C C . SER B 1 119 ? 7.57 -2.217 4.148 1 97.06 119 SER B C 1
ATOM 2159 O O . SER B 1 119 ? 6.82 -1.266 4.371 1 97.06 119 SER B O 1
ATOM 2161 N N . ASN B 1 120 ? 7.852 -3.148 5.074 1 95.81 120 ASN B N 1
ATOM 2162 C CA . ASN B 1 120 ? 7.195 -3.105 6.379 1 95.81 120 ASN B CA 1
ATOM 2163 C C . ASN B 1 120 ? 7.836 -2.062 7.293 1 95.81 120 ASN B C 1
ATOM 2165 O O . ASN B 1 120 ? 7.188 -1.559 8.211 1 95.81 120 ASN B O 1
ATOM 2169 N N . ILE B 1 121 ? 9.008 -1.786 7.043 1 93.06 121 ILE B N 1
ATOM 2170 C CA . ILE B 1 121 ? 9.695 -0.826 7.898 1 93.06 121 ILE B CA 1
ATOM 2171 C C . ILE B 1 121 ? 9.188 0.584 7.602 1 93.06 121 ILE B C 1
ATOM 2173 O O . ILE B 1 121 ? 9.148 1.003 6.441 1 93.06 121 ILE B O 1
ATOM 2177 N N . TYR B 1 122 ? 8.766 1.29 8.633 1 93 122 TYR B N 1
ATOM 2178 C CA . TYR B 1 122 ? 8.414 2.701 8.523 1 93 122 TYR B CA 1
ATOM 2179 C C . TYR B 1 122 ? 9.625 3.537 8.133 1 93 122 TYR B C 1
ATOM 2181 O O . TYR B 1 122 ? 10.719 3.344 8.664 1 93 122 TYR B O 1
ATOM 2189 N N . GLY B 1 123 ? 9.391 4.398 7.18 1 90.62 123 GLY B N 1
ATOM 2190 C CA . GLY B 1 123 ? 10.469 5.297 6.793 1 90.62 123 GLY B CA 1
ATOM 2191 C C . GLY B 1 123 ? 11.305 4.77 5.641 1 90.62 123 GLY B C 1
ATOM 2192 O O . GLY B 1 123 ? 12.266 5.41 5.223 1 90.62 123 GLY B O 1
ATOM 2193 N N . ALA B 1 124 ? 10.969 3.604 5.184 1 92.12 124 ALA B N 1
ATOM 2194 C CA . ALA B 1 124 ? 11.594 3.129 3.953 1 92.12 124 ALA B CA 1
ATOM 2195 C C . ALA B 1 124 ? 11.164 3.975 2.758 1 92.12 124 ALA B C 1
ATOM 2197 O O . ALA B 1 124 ? 10.305 3.564 1.976 1 92.12 124 ALA B O 1
ATOM 2198 N N . TYR B 1 125 ? 11.797 5.066 2.635 1 92.94 125 TYR B N 1
ATOM 2199 C CA . TYR B 1 125 ? 11.43 6.023 1.598 1 92.94 125 TYR B CA 1
ATOM 2200 C C . TYR B 1 125 ? 11.82 5.508 0.218 1 92.94 125 TYR B C 1
ATOM 2202 O O . TYR B 1 125 ? 10.977 5.371 -0.665 1 92.94 125 TYR B O 1
ATOM 2210 N N . CYS B 1 126 ? 13.055 5.215 0.027 1 93.5 126 CYS B N 1
ATOM 2211 C CA . CYS B 1 126 ? 13.516 4.559 -1.191 1 93.5 126 CYS B CA 1
ATOM 2212 C C . CYS B 1 126 ? 13.945 3.125 -0.909 1 93.5 126 CYS B C 1
ATOM 2214 O O . CYS B 1 126 ? 14.586 2.852 0.107 1 93.5 126 CYS B O 1
ATOM 2216 N N . ASP B 1 127 ? 13.68 2.238 -1.841 1 93.38 127 ASP B N 1
ATOM 2217 C CA . ASP B 1 127 ? 13.844 0.831 -1.493 1 93.38 127 ASP B CA 1
ATOM 2218 C C . ASP B 1 127 ? 14.914 0.171 -2.359 1 93.38 127 ASP B C 1
ATOM 2220 O O . ASP B 1 127 ? 15.039 -1.056 -2.375 1 93.38 127 ASP B O 1
ATOM 2224 N N . ALA B 1 128 ? 15.562 0.891 -3.189 1 92.94 128 ALA B N 1
ATOM 2225 C CA . ALA B 1 128 ? 16.594 0.371 -4.094 1 92.94 128 ALA B CA 1
ATOM 2226 C C . ALA B 1 128 ? 16.016 -0.71 -5.004 1 92.94 128 ALA B C 1
ATOM 2228 O O . ALA B 1 128 ? 16.734 -1.633 -5.406 1 92.94 128 ALA B O 1
ATOM 2229 N N . GLY B 1 129 ? 14.734 -0.689 -5.223 1 95.31 129 GLY B N 1
ATOM 2230 C CA . GLY B 1 129 ? 14.117 -1.604 -6.168 1 95.31 129 GLY B CA 1
ATOM 2231 C C . GLY B 1 129 ? 13.625 -2.887 -5.52 1 95.31 129 GLY B C 1
ATOM 2232 O O . GLY B 1 129 ? 13.148 -3.791 -6.207 1 95.31 129 GLY B O 1
ATOM 2233 N N . GLN B 1 130 ? 13.672 -3.018 -4.211 1 95.88 130 GLN B N 1
ATOM 2234 C CA . GLN B 1 130 ? 13.414 -4.273 -3.51 1 95.88 130 GLN B CA 1
ATOM 2235 C C . GLN B 1 130 ? 11.984 -4.742 -3.736 1 95.88 130 GLN B C 1
ATOM 2237 O O . GLN B 1 130 ? 11.75 -5.926 -4 1 95.88 130 GLN B O 1
ATOM 2242 N N . ASN B 1 131 ? 11.031 -3.867 -3.631 1 97.81 131 ASN B N 1
ATOM 2243 C CA . ASN B 1 131 ? 9.633 -4.273 -3.773 1 97.81 131 ASN B CA 1
ATOM 2244 C C . ASN B 1 131 ? 9.336 -4.77 -5.188 1 97.81 131 ASN B C 1
ATOM 2246 O O . ASN B 1 131 ? 8.617 -5.75 -5.363 1 97.81 131 ASN B O 1
ATOM 2250 N N . TYR B 1 132 ? 9.844 -4.141 -6.137 1 97.75 132 TYR B N 1
ATOM 2251 C CA . TYR B 1 132 ? 9.734 -4.625 -7.508 1 97.75 132 TYR B CA 1
ATOM 2252 C C . TYR B 1 132 ? 10.367 -6.008 -7.648 1 97.75 132 TYR B C 1
ATOM 2254 O O . TYR B 1 132 ? 9.742 -6.926 -8.188 1 97.75 132 TYR B O 1
ATOM 2262 N N . LYS B 1 133 ? 11.57 -6.156 -7.207 1 96.44 133 LYS B N 1
ATOM 2263 C CA . LYS B 1 133 ? 12.297 -7.418 -7.312 1 96.44 133 LYS B CA 1
ATOM 2264 C C . LYS B 1 133 ? 11.531 -8.547 -6.621 1 96.44 133 LYS B C 1
ATOM 2266 O O . LYS B 1 133 ? 11.5 -9.672 -7.117 1 96.44 133 LYS B O 1
ATOM 2271 N N . ASN B 1 134 ? 10.961 -8.227 -5.473 1 97.5 134 ASN B N 1
ATOM 2272 C CA . ASN B 1 134 ? 10.188 -9.242 -4.758 1 97.5 134 ASN B CA 1
ATOM 2273 C C . ASN B 1 134 ? 9.078 -9.82 -5.629 1 97.5 134 ASN B C 1
ATOM 2275 O O . ASN B 1 134 ? 8.906 -11.031 -5.703 1 97.5 134 ASN B O 1
ATOM 2279 N N . LEU B 1 135 ? 8.312 -8.961 -6.324 1 98.5 135 LEU B N 1
ATOM 2280 C CA . LEU B 1 135 ? 7.164 -9.391 -7.109 1 98.5 135 LEU B CA 1
ATOM 2281 C C . LEU B 1 135 ? 7.609 -10.102 -8.383 1 98.5 135 LEU B C 1
ATOM 2283 O O . LEU B 1 135 ? 7.141 -11.203 -8.68 1 98.5 135 LEU B O 1
ATOM 2287 N N . VAL B 1 136 ? 8.523 -9.523 -9.047 1 98.06 136 VAL B N 1
ATOM 2288 C CA . VAL B 1 136 ? 8.977 -10.062 -10.32 1 98.06 136 VAL B CA 1
ATOM 2289 C C . VAL B 1 136 ? 9.758 -11.359 -10.086 1 98.06 136 VAL B C 1
ATOM 2291 O O . VAL B 1 136 ? 9.602 -12.328 -10.828 1 98.06 136 VAL B O 1
ATOM 2294 N N . GLY B 1 137 ? 10.602 -11.328 -9.07 1 97.06 137 GLY B N 1
ATOM 2295 C CA . GLY B 1 137 ? 11.352 -12.531 -8.742 1 97.06 137 GLY B CA 1
ATOM 2296 C C . GLY B 1 137 ? 10.469 -13.727 -8.461 1 97.06 137 GLY B C 1
ATOM 2297 O O . GLY B 1 137 ? 10.742 -14.836 -8.922 1 97.06 137 GLY B O 1
ATOM 2298 N N . PHE B 1 138 ? 9.43 -13.555 -7.695 1 98.5 138 PHE B N 1
ATOM 2299 C CA . PHE B 1 138 ? 8.5 -14.641 -7.422 1 98.5 138 PHE B CA 1
ATOM 2300 C C . PHE B 1 138 ? 7.887 -15.172 -8.711 1 98.5 138 PHE B C 1
ATOM 2302 O O . PHE B 1 138 ? 7.863 -16.391 -8.945 1 98.5 138 PHE B O 1
ATOM 2309 N N . VAL B 1 139 ? 7.375 -14.289 -9.57 1 98.62 139 VAL B N 1
ATOM 2310 C CA . VAL B 1 139 ? 6.656 -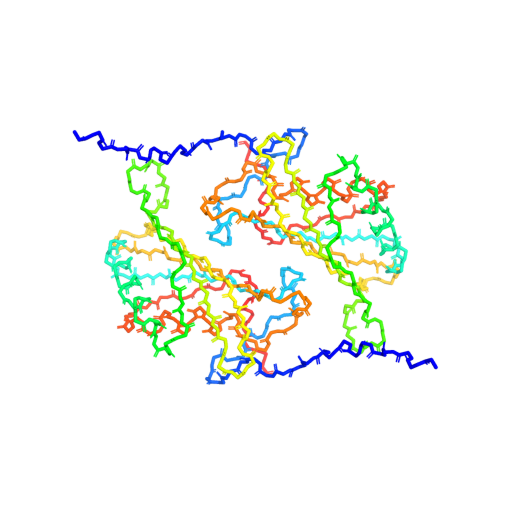14.68 -10.773 1 98.62 139 VAL B CA 1
ATOM 2311 C C . VAL B 1 139 ? 7.613 -15.352 -11.758 1 98.62 139 VAL B C 1
ATOM 2313 O O . VAL B 1 139 ? 7.266 -16.359 -12.375 1 98.62 139 VAL B O 1
ATOM 2316 N N . LYS B 1 140 ? 8.797 -14.828 -11.875 1 98 140 LYS B N 1
ATOM 2317 C CA . LYS B 1 140 ? 9.797 -15.484 -12.719 1 98 140 LYS B CA 1
ATOM 2318 C C . LYS B 1 140 ? 10.094 -16.891 -12.219 1 98 140 LYS B C 1
ATOM 2320 O O . LYS B 1 140 ? 10.328 -17.797 -13.016 1 98 140 LYS B O 1
ATOM 2325 N N . GLY B 1 141 ? 10.086 -17.062 -10.922 1 97.94 141 GLY B N 1
ATOM 2326 C CA . GLY B 1 141 ? 10.375 -18.344 -10.305 1 97.94 141 GLY B CA 1
ATOM 2327 C C . GLY B 1 141 ? 9.344 -19.406 -10.617 1 97.94 141 GLY B C 1
ATOM 2328 O O . GLY B 1 141 ? 9.586 -20.594 -10.422 1 97.94 141 GLY B O 1
ATOM 2329 N N . LEU B 1 142 ? 8.195 -18.969 -11.047 1 98.38 142 LEU B N 1
ATOM 2330 C CA . LEU B 1 142 ? 7.16 -19.922 -11.422 1 98.38 142 LEU B CA 1
ATOM 2331 C C . LEU B 1 142 ? 7.535 -20.641 -12.719 1 98.38 142 LEU B C 1
ATOM 2333 O O . LEU B 1 142 ? 6.945 -21.672 -13.055 1 98.38 142 LEU B O 1
ATOM 2337 N N . ASN B 1 143 ? 8.383 -20.062 -13.539 1 97.5 143 ASN B N 1
ATOM 2338 C CA . ASN B 1 143 ? 8.945 -20.672 -14.742 1 97.5 143 ASN B CA 1
ATOM 2339 C C . ASN B 1 143 ? 7.867 -20.906 -15.805 1 97.5 143 ASN B C 1
ATOM 2341 O O . ASN B 1 143 ? 7.801 -21.984 -16.391 1 97.5 143 ASN B O 1
ATOM 2345 N N . VAL B 1 144 ? 6.957 -19.984 -15.961 1 98.25 144 VAL B N 1
ATOM 2346 C CA . VAL B 1 144 ? 5.957 -19.938 -17.016 1 98.25 144 VAL B CA 1
ATOM 2347 C C . VAL B 1 144 ? 5.945 -18.547 -17.656 1 98.25 144 VAL B C 1
ATOM 2349 O O . VAL B 1 144 ? 6.402 -17.578 -17.062 1 98.25 144 VAL B O 1
ATOM 2352 N N . ASP B 1 145 ? 5.418 -18.484 -18.891 1 98.25 145 ASP B N 1
ATOM 2353 C CA . ASP B 1 145 ? 5.363 -17.203 -19.578 1 98.25 145 ASP B CA 1
ATOM 2354 C C . ASP B 1 145 ? 4.297 -16.297 -18.984 1 98.25 145 ASP B C 1
ATOM 2356 O O . ASP B 1 145 ? 3.225 -16.766 -18.594 1 98.25 145 ASP B O 1
ATOM 2360 N N . PHE B 1 146 ? 4.645 -15.023 -18.953 1 98.62 146 PHE B N 1
ATOM 2361 C CA . PHE B 1 146 ? 3.701 -14.008 -18.484 1 98.62 146 PHE B CA 1
ATOM 2362 C C . PHE B 1 146 ? 3.977 -12.664 -19.156 1 98.62 146 PHE B C 1
ATOM 2364 O O . PHE B 1 146 ? 5.066 -12.445 -19.688 1 98.62 146 PHE B O 1
ATOM 2371 N N . LYS B 1 147 ? 2.971 -11.859 -19.203 1 98.38 147 LYS B N 1
ATOM 2372 C CA . LYS B 1 147 ? 3.107 -10.438 -19.516 1 98.38 147 LYS B CA 1
ATOM 2373 C C . LYS B 1 147 ? 3.027 -9.586 -18.25 1 98.38 147 LYS B C 1
ATOM 2375 O O . LYS B 1 147 ? 2.238 -9.875 -17.344 1 98.38 147 LYS B O 1
ATOM 2380 N N . GLN B 1 148 ? 3.857 -8.547 -18.219 1 97.81 148 GLN B N 1
ATOM 2381 C CA . GLN B 1 148 ? 3.922 -7.695 -17.031 1 97.81 148 GLN B CA 1
ATOM 2382 C C . GLN B 1 148 ? 3.516 -6.262 -17.359 1 97.81 148 GLN B C 1
ATOM 2384 O O . GLN B 1 148 ? 3.895 -5.727 -18.406 1 97.81 148 GLN B O 1
ATOM 2389 N N . GLU B 1 149 ? 2.775 -5.648 -16.484 1 96.69 149 GLU B N 1
ATOM 2390 C CA . GLU B 1 149 ? 2.426 -4.234 -16.562 1 96.69 149 GLU B CA 1
ATOM 2391 C C . GLU B 1 149 ? 2.613 -3.553 -15.211 1 96.69 149 GLU B C 1
ATOM 2393 O O . GLU B 1 149 ? 2.182 -4.078 -14.18 1 96.69 149 GLU B O 1
ATOM 2398 N N . ALA B 1 150 ? 3.246 -2.428 -15.219 1 95.62 150 ALA B N 1
ATOM 2399 C CA . ALA B 1 150 ? 3.398 -1.647 -13.992 1 95.62 150 ALA B CA 1
ATOM 2400 C C . ALA B 1 150 ? 2.176 -0.769 -13.75 1 95.62 150 ALA B C 1
ATOM 2402 O O . ALA B 1 150 ? 1.66 -0.137 -14.672 1 95.62 150 ALA B O 1
ATOM 2403 N N . ILE B 1 151 ? 1.722 -0.713 -12.539 1 95.12 151 ILE B N 1
ATOM 2404 C CA . ILE B 1 151 ? 0.572 0.114 -12.188 1 95.12 151 ILE B CA 1
ATOM 2405 C C . ILE B 1 151 ? 1.039 1.348 -11.414 1 95.12 151 ILE B C 1
ATOM 2407 O O . ILE B 1 151 ? 0.725 2.479 -11.797 1 95.12 151 ILE B O 1
ATOM 2411 N N . ALA B 1 152 ? 1.802 1.16 -10.359 1 95.38 152 ALA B N 1
ATOM 2412 C CA . ALA B 1 152 ? 2.328 2.264 -9.562 1 95.38 152 ALA B CA 1
ATOM 2413 C C . ALA B 1 152 ? 3.516 1.811 -8.719 1 95.38 152 ALA B C 1
ATOM 2415 O O . ALA B 1 152 ? 3.584 0.652 -8.305 1 95.38 152 ALA B O 1
ATOM 2416 N N . GLY B 1 153 ? 4.445 2.674 -8.453 1 95.88 153 GLY B N 1
ATOM 2417 C CA . GLY B 1 153 ? 5.531 2.43 -7.516 1 95.88 153 GLY B CA 1
ATOM 2418 C C . GLY B 1 153 ? 6.598 1.505 -8.07 1 95.88 153 GLY B C 1
ATOM 2419 O O . GLY B 1 153 ? 7.398 0.948 -7.312 1 95.88 153 GLY B O 1
ATOM 2420 N N . CYS B 1 154 ? 6.535 1.271 -9.328 1 93.19 154 CYS B N 1
ATOM 2421 C CA . CYS B 1 154 ? 7.504 0.431 -10.023 1 93.19 154 CYS B CA 1
ATOM 2422 C C . CYS B 1 154 ? 8.039 1.131 -11.266 1 93.19 154 CYS B C 1
ATOM 2424 O O . CYS B 1 154 ? 7.887 0.633 -12.383 1 93.19 154 CYS B O 1
ATOM 2426 N N . PRO B 1 155 ? 8.672 2.146 -11.055 1 88.94 155 PRO B N 1
ATOM 2427 C CA . PRO B 1 155 ? 9.102 2.873 -12.258 1 88.94 155 PRO B CA 1
ATOM 2428 C C . PRO B 1 155 ? 10.164 2.125 -13.055 1 88.94 155 PRO B C 1
ATOM 2430 O O . PRO B 1 155 ? 10.891 1.297 -12.5 1 88.94 155 PRO B O 1
ATOM 2433 N N . PRO B 1 156 ? 10.133 2.395 -14.375 1 87.19 156 PRO B N 1
ATOM 2434 C CA . PRO B 1 156 ? 11.227 1.817 -15.156 1 87.19 156 PRO B CA 1
ATOM 2435 C C . PRO B 1 156 ? 12.602 2.299 -14.688 1 87.19 156 PRO B C 1
ATOM 2437 O O . PRO B 1 156 ? 12.703 3.338 -14.031 1 87.19 156 PRO B O 1
ATOM 2440 N N . PRO B 1 157 ? 13.617 1.501 -14.984 1 84.06 157 PRO B N 1
ATOM 2441 C CA . PRO B 1 157 ? 14.961 1.932 -14.602 1 84.06 157 PRO B CA 1
ATOM 2442 C C . PRO B 1 157 ? 15.344 3.285 -15.203 1 84.06 157 PRO B C 1
ATOM 2444 O O . PRO B 1 157 ? 14.953 3.596 -16.328 1 84.06 157 PRO B O 1
ATOM 2447 N N . LYS B 1 158 ? 15.906 4.109 -14.305 1 70.19 158 LYS B N 1
ATOM 2448 C CA . LYS B 1 158 ? 16.422 5.383 -14.805 1 70.19 158 LYS B CA 1
ATOM 2449 C C . LYS B 1 158 ? 17.547 5.168 -15.805 1 70.19 158 LYS B C 1
ATOM 2451 O O . LYS B 1 158 ? 18.344 4.242 -15.656 1 70.19 158 LYS B O 1
ATOM 2456 N N . GLU B 1 159 ? 17.453 5.688 -17.016 1 61.09 159 GLU B N 1
ATOM 2457 C CA . GLU B 1 159 ? 18.531 5.605 -18 1 61.09 159 GLU B CA 1
ATOM 2458 C C . GLU B 1 159 ? 19.859 6.09 -17.406 1 61.09 159 GLU B C 1
ATOM 2460 O O . GLU B 1 159 ? 19.875 6.953 -16.531 1 61.09 159 GLU B O 1
#

Solvent-accessible surface area (backbone atoms only — not comparable to full-atom values): 16640 Å² total; per-residue (Å²): 136,82,78,78,73,76,69,77,70,75,63,80,64,75,58,34,68,77,77,60,33,56,24,48,16,72,27,66,44,33,25,17,24,17,25,38,36,35,38,32,83,37,47,52,66,56,53,51,50,52,51,52,57,38,33,76,60,10,36,73,84,53,40,36,41,70,74,48,76,48,80,31,67,94,46,103,54,78,48,37,34,42,39,30,34,37,38,45,33,86,79,79,58,47,51,26,46,30,25,30,28,35,21,71,35,92,52,89,61,23,18,30,35,35,34,17,23,33,58,64,56,85,79,38,35,61,36,52,3,32,40,38,27,55,55,51,51,48,54,57,52,64,72,62,77,66,48,79,45,72,75,45,33,41,45,75,58,77,130,134,85,76,78,74,77,70,77,70,76,64,78,63,77,54,34,69,76,88,55,29,57,24,46,17,72,26,67,45,34,26,18,23,17,25,38,36,36,38,32,85,38,48,53,67,56,53,51,49,52,51,52,58,38,32,76,58,10,37,74,83,54,39,35,40,71,74,48,75,48,80,32,67,92,44,99,54,80,49,36,35,41,39,31,33,37,39,44,35,84,79,78,57,47,50,26,46,30,25,30,29,35,20,69,35,92,51,88,62,23,16,31,35,36,36,17,24,32,57,63,56,85,80,36,36,60,36,52,3,31,38,38,25,56,56,51,50,47,53,57,51,66,72,63,76,68,47,80,45,72,74,44,34,40,44,74,55,79,130

Nearest PDB structures (foldseek):
  8uds-assembly1_D  TM=5.259E-01  e=1.415E-02  Mycolicibacterium smegmatis MC2 155
  6mna-assembly1_A  TM=4.439E-01  e=4.145E-02  Mycobacterium tuberculosis H37Rv
  4pws-assembly1_A  TM=4.514E-01  e=5.932E-02  Mycobacterium tuberculosis
  4ytx-assembly4_L  TM=5.020E-01  e=8.488E-02  Saccharomyces cerevisiae S288C
  2rez-assembly1_A  TM=5.095E-01  e=2.343E-01  Streptomyces glaucescens

Sequence (318 aa):
MYRFLFLVCIGVALACVPPDCKNEDCGTCANACCILQFTFKASTDDVDKLMVDSLKNGGDDGRYTLVNNSDYRPYNMSVKFMLQTIHTTKVHHYNDTQDWLVSEGKEEGTTVVKAFSISNIYGAYCDAGQNYKNLVGFVKGLNVDFKQEAIAGCPPPKEMYRFLFLVCIGVALACVPPDCKNEDCGTCANACCILQFTFKASTDDVDKLMVDSLKNGGDDGRYTLVNNSDYRPYNMSVKFMLQTIHTTKVHHYNDTQDWLVSEGKEEGTTVVKAFSISNIYGAYCDAGQNYKNLVGFVKGLNVDFKQEAIAGCPPPKE

pLDDT: mean 90.5, std 16.81, range [30.86, 98.88]

Foldseek 3Di:
DDPPPPPPCPPPPQLDDDDQLQQKFFCQVPFQKFKKKKKAQADLVVVVVLLVVCQVQCAPVNFKHWDDKDACVVDPDQFGIKTKIWGFGDPPRWIKIKIWTWGDDPDPRMIMIMMMIGTPDPPNRINSRHNVCVVVRRVVRSVHDIDMDTDTSGDDGDD/DDPPPPPPCPPPPQLDDDDQLQQKFFCQVPFQKFKKKKKAQADLVVVVVLLVVCQVQCAPVNFKHWDDKDACCVDPDQFGIKTKIWGFGDPPRWIKIKIWTWGDDPDPRMIMIMMMIGTPDPPNRINSRHNVCVVVRRVVRSVHDIDMDTDTSGDDGDD

Secondary structure (DSSP, 8-state):
-----------------SSS-----BSTTSS-EEEEEEEESS-HHHHHHHHHHHHHTTTTTT-EEEEEEEE-TTSS-SEEEEEEEEEE-SSS--EEEEEEEEEE-SSTT-EEEEEEEEESSTT--B-TTHHHHHHHHHHHHT-S--EEEEEES-PPPP-/-----------------SSS-----BSTTSS-EEEEEEEESS-HHHHHHHHHHHHHTTTTTT-EEEEEEEE-TTSS-SEEEEEEEEEE-SSS--EEEEEEEEEE-SSTT-EEEEEEEEESSTT--B-TTHHHHHHHHHHHHT-S-EEEEEEES-PPPP-

Organism: Amphimedon queenslandica (NCBI:txid400682)

Radius of gyration: 20.09 Å; Cα contacts (8 Å, |Δi|>4): 745; chains: 2; bounding box: 47×63×54 Å